Protein AF-A0A2C9JN84-F1 (afdb_monomer)

Radius of gyration: 29.65 Å; Cα contacts (8 Å, |Δi|>4): 283; chains: 1; bounding box: 73×83×88 Å

Organism: Biomphalaria glabrata (NCBI:txid6526)

pLDDT: mean 71.06, std 26.63, range [28.05, 98.62]

Sequence (263 aa):
MKILGFQSPFEEIKFGPVTGNLTLLRWFQELNSHFDVKGKGYFLYKPCGKNRTAGLTEEQALQKLKQGLQDPNRSFVYHCHNHYFCPIGYEDTPMFSVDAYKANVGEKAVDTWILIGDTSRKFPCIQCTRWEDICIDLKCPENSYFNIRQNWRGIISAENSRRPGTNLHCILAFQKEESSSPLNKFPSRLPVLSQHNPSPAAQNSSSSITSINPTIPSEASLDSPPASPLDSNKNASPIQEEEEAFKSIVSIRGSNSSLLHCS

Solvent-accessible surface area (backbone atoms only — not comparable to full-atom values): 17238 Å² total; per-residue (Å²): 111,72,61,97,87,43,56,72,66,71,88,73,62,80,74,69,99,74,81,49,73,70,52,53,39,49,50,52,48,52,50,26,63,72,72,76,48,57,56,52,58,48,74,64,38,20,78,39,55,81,82,42,41,78,95,63,49,72,67,59,39,48,52,54,46,56,58,37,60,72,32,94,55,40,49,42,39,34,36,49,87,98,45,68,30,31,57,69,41,69,47,74,44,50,76,44,79,92,46,68,82,48,94,77,70,57,83,88,49,39,48,50,31,35,33,29,34,36,83,52,92,89,53,65,53,65,43,80,40,49,50,67,58,52,49,52,33,34,58,31,54,66,47,38,38,40,38,78,94,47,55,93,68,39,72,45,74,46,89,79,57,94,53,95,45,70,40,78,28,29,33,35,35,38,32,61,46,81,74,75,70,82,74,82,84,80,86,88,83,84,85,84,87,80,88,85,86,85,87,82,89,82,84,89,80,90,87,87,89,81,90,86,86,87,84,86,87,87,89,84,89,83,86,86,89,87,89,88,83,88,85,83,88,84,92,76,68,80,71,60,63,62,53,52,60,54,53,56,64,60,60,68,75,76,74,83,90,77,88,82,89,81,136

Foldseek 3Di:
DAQPNDDPPPVPDPDPPDQAPVNVQVSLVSVCVVVVFAKGKAFLAFCFFPRHPPPQDLVNSVVVLQVQLPPPQKWKWWDFPVAIKTQNHKDWAFPDPVCRPPPDDDPVRTWMWTWIAGPDPVAPRTDTFTSVQSVCQSPDDFQKGQPRRCNVVGIDGNPPPPDRDTRRTGMMMMGGDPPPDPPDDDDDDDDDDDDDDDDDDDYDDDDDDDDDDDDDDDDDDDDDDDDDDDDDDDDDDPPVVVVVVVVVVVVVPPDDPDDDDDD

Mean predicted aligned error: 17.2 Å

InterPro domains:
  IPR060383 BIVM [PF28452] (1-178)

Structure (mmCIF, N/CA/C/O backbone):
data_AF-A0A2C9JN84-F1
#
_entry.id   AF-A0A2C9JN84-F1
#
loop_
_atom_site.group_PDB
_atom_site.id
_atom_site.type_symbol
_atom_site.label_atom_id
_atom_site.label_alt_id
_atom_site.label_comp_id
_atom_site.label_asym_id
_atom_site.label_entity_id
_atom_site.label_seq_id
_atom_site.pdbx_PDB_ins_code
_atom_site.Cartn_x
_atom_site.Cartn_y
_atom_site.Cartn_z
_atom_site.occupancy
_atom_site.B_iso_or_equiv
_atom_site.auth_seq_id
_atom_site.auth_comp_id
_atom_site.auth_asym_id
_atom_site.auth_atom_id
_atom_site.pdbx_PDB_model_num
ATOM 1 N N . MET A 1 1 ? -31.023 5.621 11.249 1.00 50.34 1 MET A N 1
ATOM 2 C CA . MET A 1 1 ? -29.555 5.735 11.414 1.00 50.34 1 MET A CA 1
ATOM 3 C C . MET A 1 1 ? -29.031 6.695 10.353 1.00 50.34 1 MET A C 1
ATOM 5 O O . MET A 1 1 ? -29.409 6.509 9.201 1.00 50.34 1 MET A O 1
ATOM 9 N N . LYS A 1 2 ? -28.270 7.739 10.723 1.00 52.47 2 LYS A N 1
ATOM 10 C CA . LYS A 1 2 ? -27.718 8.738 9.789 1.00 52.47 2 LYS A CA 1
ATOM 11 C C . LYS A 1 2 ? -26.195 8.805 9.960 1.00 52.47 2 LYS A C 1
ATOM 13 O O . LYS A 1 2 ? -25.747 9.234 11.016 1.00 52.47 2 LYS A O 1
ATOM 18 N N . ILE A 1 3 ? -25.424 8.377 8.961 1.00 57.31 3 ILE A N 1
ATOM 19 C CA . ILE A 1 3 ? -23.951 8.461 8.943 1.00 57.31 3 ILE A CA 1
ATOM 20 C C . ILE A 1 3 ? -23.576 9.494 7.883 1.00 57.31 3 ILE A C 1
ATOM 22 O O . ILE A 1 3 ? -24.021 9.374 6.746 1.00 57.31 3 ILE A O 1
ATOM 26 N N . LEU A 1 4 ? -22.789 10.519 8.233 1.00 59.62 4 LEU A N 1
ATOM 27 C CA . LEU A 1 4 ? -22.285 11.514 7.267 1.00 59.62 4 LEU A CA 1
ATOM 28 C C . LEU A 1 4 ? -23.367 12.217 6.421 1.00 59.62 4 LEU A C 1
ATOM 30 O O . LEU A 1 4 ? -23.126 12.602 5.282 1.00 59.62 4 LEU A O 1
ATOM 34 N N . GLY A 1 5 ? -24.583 12.372 6.949 1.00 63.72 5 GLY A N 1
ATOM 35 C CA . GLY A 1 5 ? -25.699 12.939 6.182 1.00 63.72 5 GLY A CA 1
ATOM 36 C C . GLY A 1 5 ? -26.611 11.908 5.510 1.00 63.72 5 GLY A C 1
ATOM 37 O O . GLY A 1 5 ? -27.745 12.252 5.184 1.00 63.72 5 GLY A O 1
ATOM 38 N N . PHE A 1 6 ? -26.174 10.656 5.382 1.00 61.19 6 PHE A N 1
ATOM 39 C CA . PHE A 1 6 ? -26.886 9.594 4.675 1.00 61.19 6 PHE A CA 1
ATOM 40 C C . PHE A 1 6 ? -27.727 8.739 5.614 1.00 61.19 6 PHE A C 1
ATOM 42 O O . PHE A 1 6 ? -27.253 8.346 6.679 1.00 61.19 6 PHE A O 1
ATOM 49 N N . GLN A 1 7 ? -28.965 8.441 5.220 1.00 66.12 7 GLN A N 1
ATOM 50 C CA . GLN A 1 7 ? -29.831 7.507 5.937 1.00 66.12 7 GLN A CA 1
ATOM 51 C C . GLN A 1 7 ? -29.719 6.100 5.342 1.00 66.12 7 GLN A C 1
ATOM 53 O O . GLN A 1 7 ? -29.427 5.946 4.161 1.00 66.12 7 GLN A O 1
ATOM 58 N N . SER A 1 8 ? -29.941 5.088 6.182 1.00 61.09 8 SER A N 1
ATOM 59 C CA . SER A 1 8 ? -30.120 3.698 5.739 1.00 61.09 8 SER A CA 1
ATOM 60 C C . SER A 1 8 ? -31.247 3.596 4.690 1.00 61.09 8 SER A C 1
ATOM 62 O O . SER A 1 8 ? -32.234 4.322 4.848 1.00 61.09 8 SER A O 1
ATOM 64 N N . PRO A 1 9 ? -31.161 2.689 3.696 1.00 68.31 9 PRO A N 1
ATOM 65 C CA . PRO A 1 9 ? -30.093 1.708 3.460 1.00 68.31 9 PRO A CA 1
ATOM 66 C C . PRO A 1 9 ? -28.839 2.323 2.825 1.00 68.31 9 PRO A C 1
ATOM 68 O O . PRO A 1 9 ? -28.893 3.061 1.847 1.00 68.31 9 PRO A O 1
ATOM 71 N N . PHE A 1 10 ? -27.670 1.992 3.380 1.00 64.75 10 PHE A N 1
ATOM 72 C CA . PHE A 1 10 ? -26.388 2.564 2.945 1.00 64.75 10 PHE A CA 1
ATOM 73 C C . PHE A 1 10 ? -25.945 2.097 1.547 1.00 64.75 10 PHE A C 1
ATOM 75 O O . PHE A 1 10 ? -25.069 2.710 0.941 1.00 64.75 10 PHE A O 1
ATOM 82 N N . GLU A 1 11 ? -26.580 1.047 1.026 1.00 62.44 11 GLU A N 1
ATOM 83 C CA . GLU A 1 11 ? -26.407 0.534 -0.338 1.00 62.44 11 GLU A CA 1
ATOM 84 C C . GLU A 1 11 ? -26.877 1.538 -1.406 1.00 62.44 11 GLU A C 1
ATOM 86 O O . GLU A 1 11 ? -26.405 1.503 -2.540 1.00 62.44 11 GLU A O 1
ATOM 91 N N . GLU A 1 12 ? -27.760 2.475 -1.039 1.00 63.16 12 GLU A N 1
ATOM 92 C CA . GLU A 1 12 ? -28.325 3.491 -1.938 1.00 63.16 12 GLU A CA 1
ATOM 93 C C . GLU A 1 12 ? -27.556 4.823 -1.913 1.00 63.16 12 GLU A C 1
ATOM 95 O O . GLU A 1 12 ? -27.937 5.793 -2.580 1.00 63.16 12 GLU A O 1
ATOM 100 N N . ILE A 1 13 ? -26.454 4.899 -1.158 1.00 64.44 13 ILE A N 1
ATOM 101 C CA . ILE A 1 13 ? -25.632 6.106 -1.104 1.00 64.44 13 ILE A CA 1
ATOM 102 C C . ILE A 1 13 ? -24.985 6.342 -2.469 1.00 64.44 13 ILE A C 1
ATOM 104 O O . ILE A 1 13 ? -24.053 5.655 -2.887 1.00 64.44 13 ILE A O 1
ATOM 108 N N . LYS A 1 14 ? -25.443 7.397 -3.147 1.00 57.75 14 LYS A N 1
ATOM 109 C CA . LYS A 1 14 ? -24.768 7.946 -4.322 1.00 57.75 14 LYS A CA 1
ATOM 110 C C . LYS A 1 14 ? -23.521 8.693 -3.866 1.00 57.75 14 LYS A C 1
ATOM 112 O O . LYS A 1 14 ? -23.577 9.878 -3.536 1.00 57.75 14 LYS A O 1
ATOM 117 N N . PHE A 1 15 ? -22.393 7.993 -3.837 1.00 60.12 15 PHE A N 1
ATOM 118 C CA . PHE A 1 15 ? -21.099 8.637 -3.660 1.00 60.12 15 PHE A CA 1
ATOM 119 C C . PHE A 1 15 ? -20.864 9.619 -4.817 1.00 60.12 15 PHE A C 1
ATOM 121 O O . PHE A 1 15 ? -21.136 9.312 -5.979 1.00 60.12 15 PHE A O 1
ATOM 128 N N . GLY A 1 16 ? -20.423 10.835 -4.481 1.00 56.62 16 GLY A N 1
ATOM 129 C CA . GLY A 1 16 ? -20.099 11.868 -5.462 1.00 56.62 16 GLY A CA 1
ATOM 130 C C . GLY A 1 16 ? -18.988 11.429 -6.431 1.00 56.62 16 GLY A C 1
ATOM 131 O O . GLY A 1 16 ? -18.351 10.398 -6.228 1.00 56.62 16 GLY A O 1
ATOM 132 N N . PRO A 1 17 ? -18.721 12.218 -7.484 1.00 53.72 17 PRO A N 1
ATOM 133 C CA . PRO A 1 17 ? -17.985 11.762 -8.663 1.00 53.72 17 PRO A CA 1
ATOM 134 C C . PRO A 1 17 ? -16.550 11.267 -8.412 1.00 53.72 17 PRO A C 1
ATOM 136 O O . PRO A 1 17 ? -16.062 10.496 -9.229 1.00 53.72 17 PRO A O 1
ATOM 139 N N . VAL A 1 18 ? -15.871 11.667 -7.324 1.00 56.66 18 VAL A N 1
ATOM 140 C CA . VAL A 1 18 ? -14.541 11.145 -6.950 1.00 56.66 18 VAL A CA 1
ATOM 141 C C . VAL A 1 18 ? -14.314 11.272 -5.436 1.00 56.66 18 VAL A C 1
ATOM 143 O O . VAL A 1 18 ? -14.365 12.375 -4.888 1.00 56.66 18 VAL A O 1
ATOM 146 N N . THR A 1 19 ? -13.978 10.169 -4.764 1.00 66.19 19 THR A N 1
ATOM 147 C CA . THR A 1 19 ? -13.478 10.172 -3.377 1.00 66.19 19 THR A CA 1
ATOM 148 C C . THR A 1 19 ? -11.951 10.150 -3.418 1.00 66.19 19 THR A C 1
ATOM 150 O O . THR A 1 19 ? -11.361 9.155 -3.813 1.00 66.19 19 THR A O 1
ATOM 153 N N . GLY A 1 20 ? -11.289 11.252 -3.053 1.00 84.62 20 GLY A N 1
ATOM 154 C CA . GLY A 1 20 ? -9.823 11.303 -2.967 1.00 84.62 20 GLY A CA 1
ATOM 155 C C . GLY A 1 20 ? -9.276 10.674 -1.678 1.00 84.62 20 GLY A C 1
ATOM 156 O O . GLY A 1 20 ? -10.017 10.460 -0.722 1.00 84.62 20 GLY A O 1
ATOM 157 N N . ASN A 1 21 ? -7.955 10.470 -1.596 1.00 92.06 21 ASN A N 1
ATOM 158 C CA . ASN A 1 21 ? -7.295 9.871 -0.418 1.00 92.06 21 ASN A CA 1
ATOM 159 C C . ASN A 1 21 ? -7.634 10.582 0.897 1.00 92.06 21 ASN A C 1
ATOM 161 O O . ASN A 1 21 ? -7.958 9.939 1.888 1.00 92.06 21 ASN A O 1
ATOM 165 N N . LEU A 1 22 ? -7.607 11.920 0.905 1.00 91.06 22 LEU A N 1
ATOM 166 C CA . LEU A 1 22 ? -7.983 12.698 2.090 1.00 91.06 22 LEU A CA 1
ATOM 167 C C . LEU A 1 22 ? -9.461 12.531 2.448 1.00 91.06 22 LEU A C 1
ATOM 169 O O . LEU A 1 22 ? -9.804 12.578 3.624 1.00 91.06 22 LEU A O 1
ATOM 173 N N . THR A 1 23 ? -10.333 12.338 1.459 1.00 89.75 23 THR A N 1
ATOM 174 C CA . THR A 1 23 ? -11.749 12.056 1.707 1.00 89.75 23 THR A CA 1
ATOM 175 C C . THR A 1 23 ? -11.911 10.695 2.372 1.00 89.75 23 THR A C 1
ATOM 177 O O . THR A 1 23 ? -12.687 10.592 3.313 1.00 89.75 23 THR A O 1
ATOM 180 N N . LEU A 1 24 ? -11.137 9.683 1.962 1.00 90.94 24 LEU A N 1
ATOM 181 C CA . LEU A 1 24 ? -11.149 8.369 2.608 1.00 90.94 24 LEU A CA 1
ATOM 182 C C . LEU A 1 24 ? -10.637 8.433 4.058 1.00 90.94 24 LEU A C 1
ATOM 184 O O . LEU A 1 24 ? -11.250 7.859 4.953 1.00 90.94 24 LEU A O 1
ATOM 188 N N . LEU A 1 25 ? -9.566 9.194 4.313 1.00 93.88 25 LEU A N 1
ATOM 189 C CA . LEU A 1 25 ? -9.066 9.420 5.675 1.00 93.88 25 LEU A CA 1
ATOM 190 C C . LEU A 1 25 ? -10.096 10.142 6.560 1.00 93.88 25 LEU A C 1
ATOM 192 O O . LEU A 1 25 ? -10.317 9.734 7.698 1.00 93.88 25 LEU A O 1
ATOM 196 N N . ARG A 1 26 ? -10.762 11.178 6.034 1.00 90.94 26 ARG A N 1
ATOM 197 C CA . ARG A 1 26 ? -11.843 11.887 6.743 1.00 90.94 26 ARG A CA 1
ATOM 198 C C . ARG A 1 26 ? -13.040 10.981 6.999 1.00 90.94 26 ARG A C 1
ATOM 200 O O . ARG A 1 26 ? -13.562 10.974 8.101 1.00 90.94 26 ARG A O 1
ATOM 207 N N . TRP A 1 27 ? -13.445 10.187 6.011 1.00 89.69 27 TRP A N 1
ATOM 208 C CA . TRP A 1 27 ? -14.520 9.209 6.171 1.00 89.69 27 TRP A CA 1
ATOM 209 C C . TRP A 1 27 ? -14.227 8.237 7.317 1.00 89.69 27 TRP A C 1
ATOM 211 O O . TRP A 1 27 ? -15.098 8.003 8.148 1.00 89.69 27 TRP A O 1
ATOM 221 N N . PHE A 1 28 ? -12.992 7.740 7.424 1.00 93.25 28 PHE A N 1
ATOM 222 C CA . PHE A 1 28 ? -12.602 6.875 8.536 1.00 93.25 28 PHE A CA 1
ATOM 223 C C . PHE A 1 28 ? -12.669 7.590 9.895 1.00 93.25 28 PHE A C 1
ATOM 225 O O . PHE A 1 28 ? -13.170 7.021 10.861 1.00 93.25 28 PHE A O 1
ATOM 232 N N . GLN A 1 29 ? -12.224 8.850 9.977 1.00 91.00 29 GLN A N 1
ATOM 233 C CA . GLN A 1 29 ? -12.351 9.658 11.200 1.00 91.00 29 GLN A CA 1
ATOM 234 C C . GLN A 1 29 ? -13.814 9.844 11.618 1.00 91.00 29 GLN A C 1
ATOM 236 O O . GLN A 1 29 ? -14.143 9.739 12.797 1.00 91.00 29 GLN A O 1
ATOM 241 N N . GLU A 1 30 ? -14.694 10.074 10.651 1.00 89.19 30 GLU A N 1
ATOM 242 C CA . GLU A 1 30 ? -16.126 10.259 10.880 1.00 89.19 30 GLU A CA 1
ATOM 243 C C . GLU A 1 30 ? -16.805 8.956 11.315 1.00 89.19 30 GLU A C 1
ATOM 245 O O . GLU A 1 30 ? -17.639 8.972 12.218 1.00 89.19 30 GLU A O 1
ATOM 250 N N . LEU A 1 31 ? -16.403 7.809 10.755 1.00 90.25 31 LEU A N 1
ATOM 251 C CA . LEU A 1 31 ? -16.831 6.500 11.252 1.00 90.25 31 LEU A CA 1
ATOM 252 C C . LEU A 1 31 ? -16.381 6.268 12.695 1.00 90.25 31 LEU A C 1
ATOM 254 O O . LEU A 1 31 ? -17.194 5.869 13.528 1.00 90.25 31 LEU A O 1
ATOM 258 N N . ASN A 1 32 ? -15.116 6.557 13.004 1.00 92.81 32 ASN A N 1
ATOM 259 C CA . ASN A 1 32 ? -14.587 6.416 14.357 1.00 92.81 32 ASN A CA 1
ATOM 260 C C . ASN A 1 32 ? -15.359 7.291 15.351 1.00 92.81 32 ASN A C 1
ATOM 262 O O . ASN A 1 32 ? -15.767 6.809 16.405 1.00 92.81 32 ASN A O 1
ATOM 266 N N . SER A 1 33 ? -15.632 8.550 14.988 1.00 90.12 33 SER A N 1
ATOM 267 C CA . SER A 1 33 ? -16.442 9.458 15.806 1.00 90.12 33 SER A CA 1
ATOM 268 C C . SER A 1 33 ? -17.889 8.988 15.953 1.00 90.12 33 SER A C 1
ATOM 270 O O . SER A 1 33 ? -18.483 9.198 17.006 1.00 90.12 33 SER A O 1
ATOM 272 N N . HIS A 1 34 ? -18.474 8.386 14.916 1.00 87.00 34 HIS A N 1
ATOM 273 C CA . HIS A 1 34 ? -19.855 7.906 14.951 1.00 87.00 34 HIS A CA 1
ATOM 274 C C . HIS A 1 34 ? -20.034 6.709 15.889 1.00 87.00 34 HIS A C 1
ATOM 276 O O . HIS A 1 34 ? -21.018 6.650 16.622 1.00 87.00 34 HIS A O 1
ATOM 282 N N . PHE A 1 35 ? -19.092 5.766 15.858 1.00 89.69 35 PHE A N 1
ATOM 283 C CA . PHE A 1 35 ? -19.123 4.557 16.685 1.00 89.69 35 PHE A CA 1
ATOM 284 C C . PHE A 1 35 ? -18.410 4.715 18.038 1.00 89.69 35 PHE A C 1
ATOM 286 O O . PHE A 1 35 ? -18.302 3.738 18.771 1.00 89.69 35 PHE A O 1
ATOM 293 N N . ASP A 1 36 ? -17.930 5.921 18.363 1.00 91.00 36 ASP A N 1
ATOM 294 C CA . ASP A 1 36 ? -17.155 6.239 19.572 1.00 91.00 36 ASP A CA 1
ATOM 295 C C . ASP A 1 36 ? -15.942 5.312 19.791 1.00 91.00 36 ASP A C 1
ATOM 297 O O . ASP A 1 36 ? -15.637 4.860 20.895 1.00 91.00 36 ASP A O 1
ATOM 301 N N . VAL A 1 37 ? -15.221 5.013 18.706 1.00 93.19 37 VAL A N 1
ATOM 302 C CA . VAL A 1 37 ? -13.984 4.220 18.736 1.00 93.19 37 VAL A CA 1
ATOM 303 C C . VAL A 1 37 ? -12.771 5.094 18.434 1.00 93.19 37 VAL A C 1
ATOM 305 O O . VAL A 1 37 ? -12.852 6.090 17.714 1.00 93.19 37 VAL A O 1
ATOM 308 N N . LYS A 1 38 ? -11.610 4.730 18.987 1.00 94.88 38 LYS A N 1
ATOM 309 C CA . LYS A 1 38 ? -10.342 5.412 18.702 1.00 94.88 38 LYS A CA 1
ATOM 310 C C . LYS A 1 38 ? -9.605 4.704 17.573 1.00 94.88 38 LYS A C 1
ATOM 312 O O . LYS A 1 38 ? -9.334 3.507 17.631 1.00 94.88 38 LYS A O 1
ATOM 317 N N . GLY A 1 39 ? -9.268 5.463 16.542 1.00 96.00 39 GLY A N 1
ATOM 318 C CA . GLY A 1 39 ? -8.502 4.981 15.408 1.00 96.00 39 GLY A CA 1
ATOM 319 C C . GLY A 1 39 ? -7.974 6.133 14.568 1.00 96.00 39 GLY A C 1
ATOM 320 O O . GLY A 1 39 ? -8.554 7.222 14.544 1.00 96.00 39 GLY A O 1
ATOM 321 N N . LYS A 1 40 ? -6.884 5.877 13.848 1.00 96.06 40 LYS A N 1
ATOM 322 C CA . LYS A 1 40 ? -6.231 6.841 12.961 1.00 96.06 40 LYS A CA 1
ATOM 323 C C . LYS A 1 40 ? -6.061 6.286 11.556 1.00 96.06 40 LYS A C 1
ATOM 325 O O . LYS A 1 40 ? -5.789 5.104 11.373 1.00 96.06 40 LYS A O 1
ATOM 330 N N . GLY A 1 41 ? -6.199 7.162 10.570 1.00 97.31 41 GLY A N 1
ATOM 331 C CA . GLY A 1 41 ? -5.842 6.886 9.184 1.00 97.31 41 GLY A CA 1
ATOM 332 C C . GLY A 1 41 ? -4.711 7.813 8.745 1.00 97.31 41 GLY A C 1
ATOM 333 O O . GLY A 1 41 ? -4.740 9.000 9.069 1.00 97.31 41 GLY A O 1
ATOM 334 N N . TYR A 1 42 ? -3.726 7.298 8.013 1.00 97.38 42 TYR A N 1
ATOM 335 C CA . TYR A 1 42 ? -2.571 8.075 7.552 1.00 97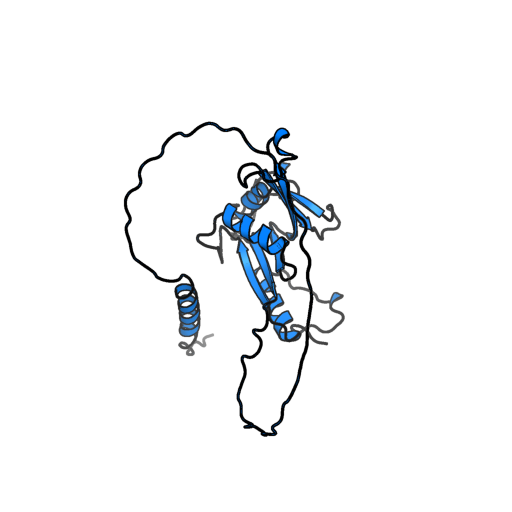.38 42 TYR A CA 1
ATOM 336 C C . TYR A 1 42 ? -1.976 7.520 6.250 1.00 97.38 42 TYR A C 1
ATOM 338 O O . TYR A 1 42 ? -2.270 6.400 5.834 1.00 97.38 42 TYR A O 1
ATOM 346 N N . PHE A 1 43 ? -1.130 8.313 5.585 1.00 97.94 43 PHE A N 1
ATOM 347 C CA . PHE A 1 43 ? -0.332 7.845 4.449 1.00 97.94 43 PHE A CA 1
ATOM 348 C C . PHE A 1 43 ? 0.828 6.997 4.977 1.00 97.94 43 PHE A C 1
ATOM 350 O O . PHE A 1 43 ? 1.757 7.539 5.570 1.00 97.94 43 PHE A O 1
ATOM 357 N N . LEU A 1 44 ? 0.775 5.678 4.774 1.00 98.19 44 LEU A N 1
ATOM 358 C CA . LEU A 1 44 ? 1.891 4.786 5.091 1.00 98.19 44 LEU A CA 1
ATOM 359 C C . LEU A 1 44 ? 3.057 5.059 4.145 1.00 98.19 44 LEU A C 1
ATOM 361 O O . LEU A 1 44 ? 4.188 5.223 4.591 1.00 98.19 44 LEU A O 1
ATOM 365 N N . TYR A 1 45 ? 2.763 5.105 2.843 1.00 98.31 45 TYR A N 1
ATOM 366 C CA . TYR A 1 45 ? 3.765 5.332 1.817 1.00 98.31 45 TYR A CA 1
ATOM 367 C C . TYR A 1 45 ? 3.191 6.106 0.634 1.00 98.31 45 TYR A C 1
ATOM 369 O O . TYR A 1 45 ? 2.216 5.696 0.001 1.00 98.31 45 TYR A O 1
ATOM 377 N N . LYS A 1 46 ? 3.802 7.253 0.347 1.00 96.25 46 LYS A N 1
ATOM 378 C CA . LYS A 1 46 ? 3.512 8.082 -0.821 1.00 96.25 46 LYS A CA 1
ATOM 379 C C . LYS A 1 46 ? 4.800 8.801 -1.231 1.00 96.25 46 LYS A C 1
ATOM 381 O O . LYS A 1 46 ? 5.116 9.816 -0.614 1.00 96.25 46 LYS A O 1
ATOM 386 N N . PRO A 1 47 ? 5.553 8.314 -2.230 1.00 94.56 47 PRO A N 1
ATOM 387 C CA . PRO A 1 47 ? 6.887 8.839 -2.535 1.00 94.56 47 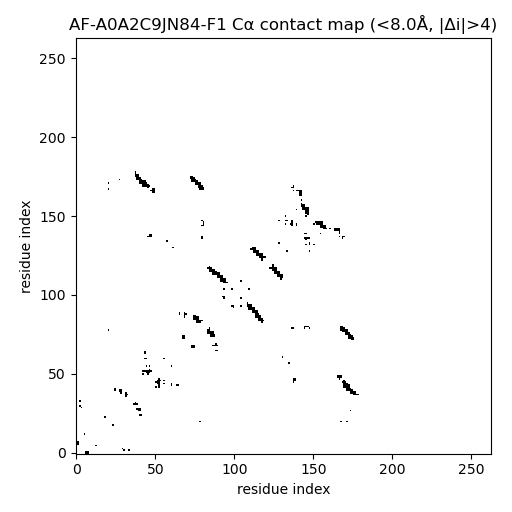PRO A CA 1
ATOM 388 C C . PRO A 1 47 ? 6.872 10.152 -3.326 1.00 94.56 47 PRO A C 1
ATOM 390 O O . PRO A 1 47 ? 7.860 10.884 -3.316 1.00 94.56 47 PRO A O 1
ATOM 393 N N . CYS A 1 48 ? 5.765 10.501 -3.986 1.00 90.81 48 CYS A N 1
ATOM 394 C CA . CYS A 1 48 ? 5.658 11.727 -4.773 1.00 90.81 48 CYS A CA 1
ATOM 395 C C . CYS A 1 48 ? 4.270 12.388 -4.670 1.00 90.81 48 CYS A C 1
ATOM 397 O O . CYS A 1 48 ? 3.303 11.803 -4.177 1.00 90.81 48 CYS A O 1
ATOM 399 N N . GLY A 1 49 ? 4.182 13.646 -5.112 1.00 88.19 49 GLY A N 1
ATOM 400 C CA . GLY A 1 49 ? 2.944 14.426 -5.115 1.00 88.19 49 GLY A CA 1
ATOM 401 C C . GLY A 1 49 ? 2.546 15.006 -3.751 1.00 88.19 49 GLY A C 1
ATOM 402 O O . GLY A 1 49 ? 3.340 15.111 -2.815 1.00 88.19 49 GLY A O 1
ATOM 403 N N . LYS A 1 50 ? 1.284 15.431 -3.647 1.00 88.00 50 LYS A N 1
ATOM 404 C CA . LYS A 1 50 ? 0.732 16.059 -2.437 1.00 88.00 50 LYS A CA 1
ATOM 405 C C . LYS A 1 50 ? 0.619 15.048 -1.290 1.00 88.00 50 LYS A C 1
ATOM 407 O O . LYS A 1 50 ? 0.159 13.935 -1.511 1.00 88.00 50 LYS A O 1
ATOM 412 N N . ASN A 1 51 ? 0.946 15.464 -0.063 1.00 90.25 51 ASN A N 1
ATOM 413 C CA . ASN A 1 51 ? 1.009 14.600 1.132 1.00 90.25 51 ASN A CA 1
ATOM 414 C C . ASN A 1 51 ? 2.069 13.486 1.026 1.00 90.25 51 ASN A C 1
ATOM 416 O O . ASN A 1 51 ? 1.861 12.378 1.517 1.00 90.25 51 ASN A O 1
ATOM 420 N N . ARG A 1 52 ? 3.190 13.768 0.347 1.00 93.31 52 ARG A N 1
ATOM 421 C CA . ARG A 1 52 ? 4.340 12.861 0.276 1.00 93.31 52 ARG A CA 1
ATOM 422 C C . ARG A 1 52 ? 4.845 12.507 1.678 1.00 93.31 52 ARG A C 1
ATOM 424 O O . ARG A 1 52 ? 5.031 13.393 2.509 1.00 93.31 52 ARG A O 1
ATOM 431 N N . THR A 1 53 ? 5.162 11.236 1.890 1.00 95.12 53 THR A N 1
ATOM 432 C CA . THR A 1 53 ? 5.872 10.742 3.075 1.00 95.12 53 THR A CA 1
ATOM 433 C C . THR A 1 53 ? 7.372 11.001 2.905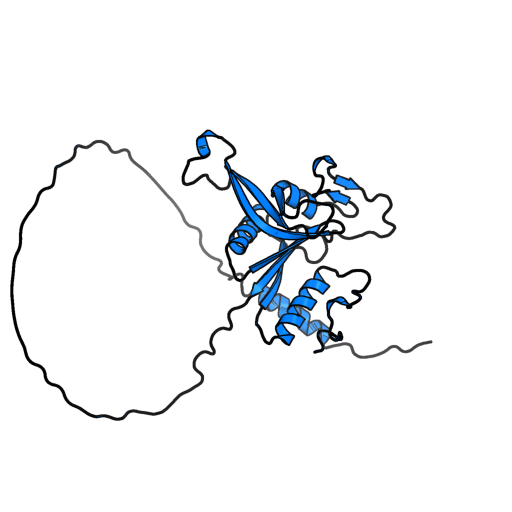 1.00 95.12 53 THR A C 1
ATOM 435 O O . THR A 1 53 ? 8.093 10.171 2.353 1.00 95.12 53 THR A O 1
ATOM 438 N N . ALA A 1 54 ? 7.834 12.198 3.283 1.00 92.19 54 ALA A N 1
ATOM 439 C CA . ALA A 1 54 ? 9.231 12.604 3.117 1.00 92.19 54 ALA A CA 1
ATOM 440 C C . ALA A 1 54 ? 10.182 11.752 3.979 1.00 92.19 54 ALA A C 1
ATOM 442 O O . ALA A 1 54 ? 9.853 11.404 5.107 1.00 92.19 54 ALA A O 1
ATOM 443 N N . GLY A 1 55 ? 11.359 11.422 3.437 1.00 93.12 55 GLY A N 1
ATOM 444 C CA . GLY A 1 55 ? 12.402 10.679 4.155 1.00 93.12 55 GLY A CA 1
ATOM 445 C C . GLY A 1 55 ? 12.159 9.173 4.317 1.00 93.12 55 GLY A C 1
ATOM 446 O O . GLY A 1 55 ? 13.039 8.491 4.827 1.00 93.12 55 GLY A O 1
ATOM 447 N N . LEU A 1 56 ? 11.013 8.644 3.873 1.00 96.50 56 LEU A N 1
ATOM 448 C CA . LEU A 1 56 ? 10.702 7.215 3.955 1.00 96.50 56 LEU A CA 1
ATOM 449 C C . LEU A 1 56 ? 11.158 6.478 2.686 1.00 96.50 56 LEU A C 1
ATOM 451 O O . LEU A 1 56 ? 10.671 6.785 1.592 1.00 96.50 56 LEU A O 1
ATOM 455 N N . THR A 1 57 ? 12.066 5.509 2.828 1.00 97.00 57 THR A N 1
ATOM 456 C CA . THR A 1 57 ? 12.526 4.670 1.704 1.00 97.00 57 THR A CA 1
ATOM 457 C C . THR A 1 57 ? 11.530 3.554 1.375 1.00 97.00 57 THR A C 1
ATOM 459 O O . THR A 1 57 ? 10.596 3.289 2.136 1.00 97.00 57 THR A O 1
ATOM 462 N N . GLU A 1 58 ? 11.717 2.890 0.233 1.00 97.25 58 GLU A N 1
ATOM 463 C CA . GLU A 1 58 ? 10.888 1.748 -0.181 1.00 97.25 58 GLU A CA 1
ATOM 464 C C . GLU A 1 58 ? 11.026 0.567 0.774 1.00 97.25 58 GLU A C 1
ATOM 466 O O . GLU A 1 58 ? 10.038 -0.067 1.122 1.00 97.25 58 GLU A O 1
ATOM 471 N N . GLU A 1 59 ? 12.237 0.303 1.249 1.00 96.75 59 GLU A N 1
ATOM 472 C CA . GLU A 1 59 ? 12.541 -0.785 2.176 1.00 96.75 59 GLU A CA 1
ATOM 473 C C . GLU A 1 59 ? 11.894 -0.520 3.538 1.00 96.75 59 GLU A C 1
ATOM 475 O O . GLU A 1 59 ? 11.256 -1.398 4.115 1.00 96.75 59 GLU A O 1
ATOM 480 N N . GLN A 1 60 ? 11.978 0.720 4.029 1.00 97.75 60 GLN A N 1
ATOM 481 C CA . GLN A 1 60 ? 11.321 1.119 5.274 1.00 97.75 60 GLN A CA 1
ATOM 482 C C . GLN A 1 60 ? 9.794 1.060 5.151 1.00 97.75 60 GLN A C 1
ATOM 484 O O . GLN A 1 60 ? 9.106 0.657 6.091 1.00 97.75 60 GLN A O 1
ATOM 489 N N . ALA A 1 61 ? 9.245 1.464 4.003 1.00 98.31 61 ALA A N 1
ATOM 490 C CA . ALA A 1 61 ? 7.820 1.345 3.723 1.00 98.31 61 ALA A CA 1
ATOM 491 C C . ALA A 1 61 ? 7.376 -0.125 3.678 1.00 98.31 61 ALA A C 1
ATOM 493 O O . ALA A 1 61 ? 6.353 -0.458 4.279 1.00 98.31 61 ALA A O 1
ATOM 494 N N . LEU A 1 62 ? 8.167 -1.001 3.051 1.00 98.38 62 LEU A N 1
ATOM 495 C CA . LEU A 1 62 ? 7.923 -2.440 3.012 1.00 98.38 62 LEU A CA 1
ATOM 496 C C . LEU A 1 62 ? 7.939 -3.051 4.413 1.00 98.38 62 LEU A C 1
ATOM 498 O O . LEU A 1 62 ? 7.009 -3.763 4.777 1.00 98.38 62 LEU A O 1
ATOM 502 N N . GLN A 1 63 ? 8.948 -2.736 5.228 1.00 97.69 63 GLN A N 1
ATOM 503 C CA . GLN A 1 63 ? 9.030 -3.214 6.610 1.00 97.69 63 GLN A CA 1
ATOM 504 C C . GLN A 1 63 ? 7.801 -2.787 7.423 1.00 97.69 63 GLN A C 1
ATOM 506 O O . GLN A 1 63 ? 7.186 -3.616 8.095 1.00 97.69 63 GLN A O 1
ATOM 511 N N . LYS A 1 64 ? 7.378 -1.519 7.314 1.00 98.31 64 LYS A N 1
ATOM 512 C CA . LYS A 1 64 ? 6.163 -1.024 7.983 1.00 98.31 64 LYS A CA 1
ATOM 513 C C . LYS A 1 64 ? 4.891 -1.710 7.476 1.00 98.31 64 LYS A C 1
ATOM 515 O O . LYS A 1 64 ? 3.991 -1.970 8.276 1.00 98.31 64 LYS A O 1
ATOM 520 N N . LEU A 1 65 ? 4.807 -1.994 6.174 1.00 98.62 65 LEU A N 1
ATOM 521 C CA . LEU A 1 65 ? 3.688 -2.724 5.581 1.00 98.62 65 LEU A CA 1
ATOM 522 C C . LEU A 1 65 ? 3.638 -4.162 6.109 1.00 98.62 65 LEU A C 1
ATOM 524 O O . LEU A 1 65 ? 2.605 -4.563 6.630 1.00 98.62 65 LEU A O 1
ATOM 528 N N . LYS A 1 66 ? 4.751 -4.904 6.062 1.00 98.19 66 LYS A N 1
ATOM 529 C CA . LYS A 1 66 ? 4.851 -6.286 6.565 1.00 98.19 66 LYS A CA 1
ATOM 530 C C . LYS A 1 66 ? 4.483 -6.377 8.043 1.00 98.19 66 LYS A C 1
ATOM 532 O O . LYS A 1 66 ? 3.639 -7.188 8.407 1.00 98.19 66 LYS A O 1
ATOM 537 N N . GLN A 1 67 ? 5.043 -5.493 8.872 1.00 98.00 67 GLN A N 1
ATOM 538 C CA . GLN A 1 67 ? 4.711 -5.418 10.298 1.00 98.00 67 GLN A CA 1
ATOM 539 C C . GLN A 1 67 ? 3.219 -5.180 10.521 1.00 98.00 67 GLN A C 1
ATOM 541 O O . GLN A 1 67 ? 2.610 -5.823 11.367 1.00 98.00 67 GLN A O 1
ATOM 546 N N . GLY A 1 68 ? 2.611 -4.260 9.771 1.00 97.94 68 GLY A N 1
ATOM 547 C CA . GLY A 1 68 ? 1.195 -3.991 9.961 1.00 97.94 68 GLY A CA 1
ATOM 548 C C . GLY A 1 68 ? 0.266 -5.022 9.323 1.00 97.94 68 GLY A C 1
ATOM 549 O O . GLY A 1 68 ? -0.850 -5.159 9.796 1.00 97.94 68 GLY A O 1
ATOM 550 N N . LEU A 1 69 ? 0.702 -5.783 8.315 1.00 98.06 69 LEU A N 1
ATOM 551 C CA . LEU A 1 69 ? -0.057 -6.924 7.783 1.00 98.06 69 LEU A CA 1
ATOM 552 C C . LEU A 1 69 ? -0.124 -8.092 8.779 1.00 98.06 69 LEU A C 1
ATOM 554 O O . LEU A 1 69 ? -1.016 -8.927 8.679 1.00 98.06 69 LEU A O 1
ATOM 558 N N . GLN A 1 70 ? 0.791 -8.135 9.749 1.00 97.44 70 GLN A N 1
ATOM 559 C CA . GLN A 1 70 ? 0.753 -9.065 10.880 1.00 97.44 70 GLN A CA 1
ATOM 560 C C . GLN A 1 70 ? -0.039 -8.519 12.084 1.00 97.44 70 GLN A C 1
ATOM 562 O O . GLN A 1 70 ? -0.300 -9.262 13.029 1.00 97.44 70 GLN A O 1
ATOM 567 N N . ASP A 1 71 ? -0.404 -7.232 12.083 1.00 96.75 71 ASP A N 1
ATOM 568 C CA . ASP A 1 71 ? -1.105 -6.577 13.190 1.00 96.75 71 ASP A CA 1
ATOM 569 C C . ASP A 1 71 ? -2.627 -6.634 12.957 1.00 96.75 71 ASP A C 1
ATOM 571 O O . ASP A 1 71 ? -3.129 -5.972 12.045 1.00 96.75 71 ASP A O 1
ATOM 575 N N . PRO A 1 72 ? -3.401 -7.352 13.795 1.00 95.88 72 PRO A N 1
ATOM 576 C CA . PRO A 1 72 ? -4.853 -7.459 13.630 1.00 95.88 72 PRO A CA 1
ATOM 577 C C . PRO A 1 72 ? -5.590 -6.124 13.823 1.00 95.88 72 PRO A C 1
ATOM 579 O O . PRO A 1 72 ? -6.779 -6.024 13.524 1.00 95.88 72 PRO A O 1
ATOM 582 N N . ASN A 1 73 ? -4.912 -5.092 14.333 1.00 96.50 73 ASN A N 1
ATOM 583 C CA . ASN A 1 73 ? -5.463 -3.755 14.533 1.00 96.50 73 ASN A CA 1
ATOM 584 C C . ASN A 1 73 ? -5.154 -2.798 13.376 1.00 96.50 73 ASN A C 1
ATOM 586 O O . ASN A 1 73 ? -5.451 -1.603 13.492 1.00 96.50 73 ASN A O 1
ATOM 590 N N . ARG A 1 74 ? -4.548 -3.281 12.284 1.00 97.19 74 ARG A N 1
ATOM 591 C CA . ARG A 1 74 ? -4.207 -2.474 11.111 1.00 97.19 74 ARG A CA 1
ATOM 592 C C . ARG A 1 74 ? -4.836 -3.028 9.843 1.00 97.19 74 ARG A C 1
ATOM 594 O O . ARG A 1 74 ? -5.010 -4.224 9.664 1.00 97.19 74 ARG A O 1
ATOM 601 N N . SER A 1 75 ? -5.166 -2.117 8.939 1.00 97.50 75 SER A N 1
ATOM 602 C CA . SER A 1 75 ? -5.588 -2.432 7.578 1.00 97.50 75 SER A CA 1
ATOM 603 C C . SER A 1 75 ? -5.027 -1.404 6.606 1.00 97.50 75 SER A C 1
ATOM 605 O O . SER A 1 75 ? -4.617 -0.308 7.007 1.00 97.50 75 SER A O 1
ATOM 607 N N . PHE A 1 76 ? -5.008 -1.756 5.324 1.00 98.44 76 PHE A N 1
ATOM 608 C CA . PHE A 1 76 ? -4.380 -0.942 4.295 1.00 98.44 76 PHE A CA 1
ATOM 609 C C . PHE A 1 76 ? -5.282 -0.750 3.091 1.00 98.44 76 PHE A C 1
ATOM 611 O O . PHE A 1 76 ? -6.090 -1.605 2.741 1.00 98.44 76 PHE A O 1
ATOM 618 N N . VAL A 1 77 ? -5.076 0.373 2.412 1.00 97.94 77 VAL A N 1
ATOM 619 C CA . VAL A 1 77 ? -5.642 0.628 1.091 1.00 97.94 77 VAL A CA 1
ATOM 620 C C . VAL A 1 77 ? -4.519 1.085 0.177 1.00 97.94 77 VAL A C 1
ATOM 622 O O . VAL A 1 77 ? -3.872 2.097 0.436 1.00 97.94 77 VAL A O 1
ATOM 625 N N . TYR A 1 78 ? -4.305 0.352 -0.907 1.00 97.62 78 TYR A N 1
ATOM 626 C CA . TYR A 1 78 ? -3.394 0.728 -1.976 1.00 97.62 78 TYR A CA 1
ATOM 627 C C . TYR A 1 78 ? -4.190 1.405 -3.094 1.00 97.62 78 TYR A C 1
ATOM 629 O O . TYR A 1 78 ? -5.002 0.782 -3.772 1.00 97.62 78 TYR A O 1
ATOM 637 N N . HIS A 1 79 ? -3.978 2.706 -3.264 1.00 94.94 79 HIS A N 1
ATOM 638 C CA . HIS A 1 79 ? -4.549 3.487 -4.353 1.00 94.94 79 HIS A CA 1
ATOM 639 C C . HIS A 1 79 ? -3.570 3.526 -5.524 1.00 94.94 79 HIS A C 1
ATOM 641 O O . HIS A 1 79 ? -2.442 3.990 -5.361 1.00 94.94 79 HIS A O 1
ATOM 647 N N . CYS A 1 80 ? -4.036 3.100 -6.691 1.00 92.12 80 CYS A N 1
ATOM 648 C CA . CYS A 1 80 ? -3.341 3.181 -7.973 1.00 92.12 80 CYS A CA 1
ATOM 649 C C . CYS A 1 80 ? -4.266 3.837 -9.013 1.00 92.12 80 CYS A C 1
ATOM 651 O O . CYS A 1 80 ? -5.350 4.328 -8.684 1.00 92.12 80 CYS A O 1
ATOM 653 N N . HIS A 1 81 ? -3.873 3.838 -10.283 1.00 88.31 81 HIS A N 1
ATOM 654 C CA . HIS A 1 81 ? -4.661 4.468 -11.335 1.00 88.31 81 HIS A CA 1
ATOM 655 C C . HIS A 1 81 ? -6.103 3.934 -11.418 1.00 88.31 81 HIS A C 1
ATOM 657 O O . HIS A 1 81 ? -6.340 2.783 -11.786 1.00 88.31 81 HIS A O 1
ATOM 663 N N . ASN A 1 82 ? -7.073 4.813 -11.132 1.00 85.94 82 ASN A N 1
ATOM 664 C CA . ASN A 1 82 ? -8.514 4.543 -11.195 1.00 85.94 82 ASN A CA 1
ATOM 665 C C . ASN A 1 82 ? -8.968 3.306 -10.399 1.00 85.94 82 ASN A C 1
ATOM 667 O O . ASN A 1 82 ? -10.015 2.730 -10.708 1.00 85.94 82 ASN A O 1
ATOM 671 N N . HIS A 1 83 ? -8.202 2.879 -9.389 1.00 90.62 83 HIS A N 1
ATOM 672 C CA . HIS A 1 83 ? -8.553 1.692 -8.619 1.00 90.62 83 HIS A CA 1
ATOM 673 C C . HIS A 1 83 ? -7.940 1.666 -7.216 1.00 90.62 83 HIS A C 1
ATOM 675 O O . HIS A 1 83 ? -6.837 2.160 -6.982 1.00 90.62 83 HIS A O 1
ATOM 681 N N . TYR A 1 84 ? -8.662 1.036 -6.290 1.00 93.25 84 TYR A N 1
ATOM 682 C CA . TYR A 1 84 ? -8.233 0.803 -4.915 1.00 93.25 84 TYR A CA 1
ATOM 683 C C . TYR A 1 84 ? -8.151 -0.698 -4.640 1.00 93.25 84 TYR A C 1
ATOM 685 O O . TYR A 1 84 ? -9.124 -1.426 -4.837 1.00 93.25 84 TYR A O 1
ATOM 693 N N . PHE A 1 85 ? -7.006 -1.138 -4.138 1.00 96.12 85 PHE A N 1
ATOM 694 C CA . PHE A 1 85 ? -6.764 -2.493 -3.663 1.00 96.12 85 PHE A CA 1
ATOM 695 C C . PHE A 1 85 ? -6.658 -2.533 -2.142 1.00 96.12 85 PHE A C 1
ATOM 697 O O . PHE A 1 85 ? -6.334 -1.532 -1.499 1.00 96.12 85 PHE A O 1
ATOM 704 N N . CYS A 1 86 ? -6.862 -3.716 -1.574 1.00 97.31 86 CYS A N 1
ATOM 705 C CA . CYS A 1 86 ? -6.617 -3.990 -0.163 1.00 97.31 86 CYS A CA 1
ATOM 706 C C . CYS A 1 86 ? -5.391 -4.904 -0.026 1.00 97.31 86 CYS A C 1
ATOM 708 O O . CYS A 1 86 ? -5.507 -6.089 -0.327 1.00 97.31 86 CYS A O 1
ATOM 710 N N . PRO A 1 87 ? -4.207 -4.415 0.376 1.00 98.31 87 PRO A N 1
ATOM 711 C CA . PRO A 1 87 ? -3.131 -5.300 0.811 1.00 98.31 87 PRO A CA 1
ATOM 712 C C . PRO A 1 87 ? -3.600 -6.148 2.002 1.00 98.31 87 PRO A C 1
ATOM 714 O O . PRO A 1 87 ? -4.022 -5.594 3.017 1.00 98.31 87 PRO A O 1
ATOM 717 N N . ILE A 1 88 ? -3.542 -7.474 1.866 1.00 97.75 88 ILE A N 1
ATOM 718 C CA . ILE A 1 88 ? -4.075 -8.438 2.850 1.00 97.75 88 ILE A CA 1
ATOM 719 C C . ILE A 1 88 ? -3.037 -9.442 3.359 1.00 97.75 88 ILE A C 1
ATOM 721 O O . ILE A 1 88 ? -3.303 -10.167 4.310 1.00 97.75 88 ILE A O 1
ATOM 725 N N . GLY A 1 89 ? -1.858 -9.495 2.743 1.00 98.12 89 GLY A N 1
ATOM 726 C CA . GLY A 1 89 ? -0.772 -10.375 3.158 1.00 98.12 89 GLY A CA 1
ATOM 727 C C . GLY A 1 89 ? 0.466 -10.173 2.296 1.00 98.12 89 GLY A C 1
ATOM 728 O O . GLY A 1 89 ? 0.477 -9.327 1.398 1.00 98.12 89 GLY A O 1
ATOM 729 N N . TYR A 1 90 ? 1.510 -10.943 2.573 1.00 98.12 90 TYR A N 1
ATOM 730 C CA . TYR A 1 90 ? 2.740 -10.930 1.794 1.00 98.12 90 TYR A CA 1
ATOM 731 C C . TYR A 1 90 ? 3.413 -12.306 1.827 1.00 98.12 90 TYR A C 1
ATOM 733 O O . TYR A 1 90 ? 3.139 -13.101 2.722 1.00 98.12 90 TYR A O 1
ATOM 741 N N . GLU A 1 91 ? 4.296 -12.548 0.865 1.00 96.12 91 GLU A N 1
ATOM 742 C CA . GLU A 1 91 ? 5.139 -13.740 0.765 1.00 96.12 91 GLU A CA 1
ATOM 743 C C . GLU A 1 91 ? 6.571 -13.305 0.436 1.00 96.12 91 GLU A C 1
ATOM 745 O O . GLU A 1 91 ? 6.778 -12.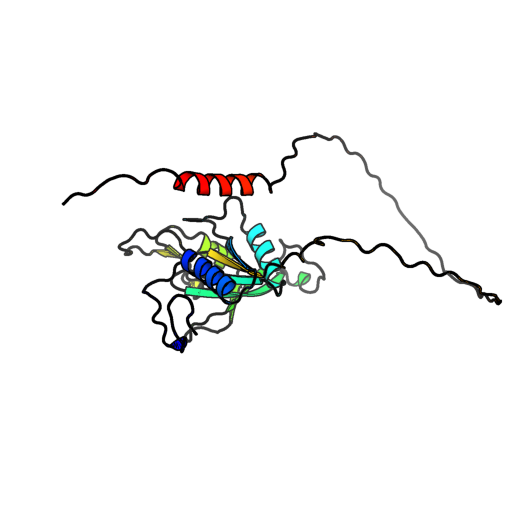524 -0.493 1.00 96.12 91 GLU A O 1
ATOM 750 N N . ASP A 1 92 ? 7.556 -13.806 1.181 1.00 95.69 92 ASP A N 1
ATOM 751 C CA . ASP A 1 92 ? 8.975 -13.609 0.873 1.00 95.69 92 ASP A CA 1
ATOM 752 C C . ASP A 1 92 ? 9.517 -14.870 0.198 1.00 95.69 92 ASP A C 1
ATOM 754 O O . ASP A 1 92 ? 9.721 -15.897 0.840 1.00 95.69 92 ASP A O 1
ATOM 758 N N . THR A 1 93 ? 9.770 -14.800 -1.105 1.00 94.94 93 THR A N 1
ATOM 759 C CA . THR A 1 93 ? 10.315 -15.925 -1.870 1.00 94.94 93 THR A CA 1
ATOM 760 C C . THR A 1 93 ? 11.836 -15.808 -1.954 1.00 94.94 93 THR A C 1
ATOM 762 O O . THR A 1 93 ? 12.326 -14.800 -2.460 1.00 94.94 93 THR A O 1
ATOM 765 N N . PRO A 1 94 ? 12.619 -16.805 -1.507 1.00 95.69 94 PRO A N 1
ATOM 766 C CA . PRO A 1 94 ? 14.071 -16.768 -1.656 1.00 95.69 94 PRO A CA 1
ATOM 767 C C . PRO A 1 94 ? 14.490 -16.672 -3.123 1.00 95.69 94 PRO A C 1
ATOM 769 O O . PRO A 1 94 ? 13.971 -17.399 -3.969 1.00 95.69 94 PRO A O 1
ATOM 772 N N . MET A 1 95 ? 15.463 -15.807 -3.421 1.00 93.62 95 MET A N 1
ATOM 773 C CA . MET A 1 95 ? 15.957 -15.629 -4.795 1.00 93.62 95 MET A CA 1
ATOM 774 C C . MET A 1 95 ? 16.640 -16.887 -5.346 1.00 93.62 95 MET A C 1
ATOM 776 O O . MET A 1 95 ? 16.659 -17.115 -6.556 1.00 93.62 95 MET A O 1
ATOM 780 N N . PHE A 1 96 ? 17.202 -17.717 -4.463 1.00 93.62 96 PHE A N 1
ATOM 781 C CA . PHE A 1 96 ? 17.865 -18.961 -4.830 1.00 93.62 96 PHE A CA 1
ATOM 782 C C . PHE A 1 96 ? 17.151 -20.160 -4.213 1.00 93.62 96 PHE A C 1
ATOM 784 O O . PHE A 1 96 ? 16.836 -20.186 -3.025 1.00 93.62 96 PHE A O 1
ATOM 791 N N . SER A 1 97 ? 16.957 -21.212 -5.009 1.00 93.44 97 SER A N 1
ATOM 792 C CA . SER A 1 97 ? 16.253 -22.427 -4.580 1.00 93.44 97 SER A CA 1
ATOM 793 C C . SER A 1 97 ? 16.939 -23.158 -3.421 1.00 93.44 97 SER A C 1
ATOM 795 O O . SER A 1 97 ? 16.263 -23.774 -2.601 1.00 93.44 97 SER A O 1
ATOM 797 N N . VAL A 1 98 ? 18.268 -23.054 -3.308 1.00 94.06 98 VAL A N 1
ATOM 798 C CA . VAL A 1 98 ? 19.046 -23.613 -2.185 1.00 94.06 98 VAL A CA 1
ATOM 799 C C . VAL A 1 98 ? 18.694 -22.978 -0.837 1.00 94.06 98 VAL A C 1
ATOM 801 O O . VAL A 1 98 ? 18.981 -23.556 0.211 1.00 94.06 98 VAL A O 1
ATOM 804 N N . ASP A 1 99 ? 18.055 -21.808 -0.859 1.00 93.94 99 ASP A N 1
ATOM 805 C CA . ASP A 1 99 ? 17.647 -21.068 0.329 1.00 93.94 99 ASP A CA 1
ATOM 806 C C . ASP A 1 99 ? 16.189 -21.347 0.732 1.00 93.94 99 ASP A C 1
ATOM 808 O O . ASP A 1 99 ? 15.786 -20.955 1.822 1.00 93.94 99 ASP A O 1
ATOM 812 N N . ALA A 1 100 ? 15.417 -22.083 -0.083 1.00 91.25 100 ALA A N 1
ATOM 813 C CA . ALA A 1 100 ? 13.980 -22.326 0.115 1.00 91.25 100 ALA A CA 1
ATOM 814 C C . ALA A 1 100 ? 13.614 -22.954 1.472 1.00 91.25 100 ALA A C 1
ATOM 816 O O . ALA A 1 100 ? 12.524 -22.726 1.986 1.00 91.25 100 ALA A O 1
ATOM 817 N N . TYR A 1 101 ? 14.524 -23.742 2.050 1.00 90.12 101 TYR A N 1
ATOM 818 C CA . TYR A 1 101 ? 14.312 -24.446 3.320 1.00 90.12 101 TYR A CA 1
ATOM 819 C C . TYR A 1 101 ? 15.133 -23.866 4.475 1.00 90.12 101 TYR A C 1
ATOM 821 O O . TYR A 1 101 ? 15.176 -24.448 5.561 1.00 90.12 101 TYR A O 1
ATOM 829 N N . LYS A 1 102 ? 15.828 -22.744 4.261 1.00 91.50 102 LYS A N 1
ATOM 830 C CA . LYS A 1 102 ? 16.572 -22.086 5.335 1.00 91.50 102 LYS A CA 1
ATOM 831 C C . LYS A 1 102 ? 15.588 -21.393 6.268 1.00 91.50 102 LYS A C 1
ATOM 833 O O . LYS A 1 102 ? 14.723 -20.650 5.825 1.00 91.50 102 LYS A O 1
ATOM 838 N N . ALA A 1 103 ? 15.773 -21.594 7.572 1.00 83.62 103 ALA A N 1
ATOM 839 C CA . ALA A 1 103 ? 14.917 -20.983 8.589 1.00 83.62 103 ALA A CA 1
ATOM 840 C C . ALA A 1 103 ? 14.947 -19.445 8.549 1.00 83.62 103 ALA A C 1
ATOM 842 O O . ALA A 1 103 ? 13.948 -18.810 8.853 1.00 83.62 103 ALA A O 1
ATOM 843 N N . ASN A 1 104 ? 16.088 -18.861 8.167 1.00 85.38 104 ASN A N 1
ATOM 844 C CA . ASN A 1 104 ? 16.258 -17.422 8.013 1.00 85.38 104 ASN A CA 1
ATOM 845 C C . ASN A 1 104 ? 17.005 -17.134 6.711 1.00 85.38 104 ASN A C 1
ATOM 847 O O . ASN A 1 104 ? 18.191 -17.450 6.579 1.00 85.38 104 ASN A O 1
ATOM 851 N N . VAL A 1 105 ? 16.312 -16.506 5.769 1.00 88.19 105 VAL A N 1
ATOM 852 C CA . VAL A 1 105 ? 16.901 -15.893 4.578 1.00 88.19 105 VAL A CA 1
ATOM 853 C C . VAL A 1 105 ? 16.921 -14.389 4.838 1.00 88.19 105 VAL A C 1
ATOM 855 O O . VAL A 1 105 ? 15.931 -13.828 5.300 1.00 88.19 105 VAL A O 1
ATOM 858 N N . GLY A 1 106 ? 18.068 -13.735 4.646 1.00 87.50 106 GLY A N 1
ATOM 859 C CA . GLY A 1 106 ? 18.180 -12.298 4.916 1.00 87.50 106 GLY A CA 1
ATOM 860 C C . GLY A 1 106 ? 17.202 -11.483 4.060 1.00 87.50 106 GLY A C 1
ATOM 861 O O . GLY A 1 106 ? 16.907 -11.872 2.937 1.00 87.50 106 GLY A O 1
ATOM 862 N N . GLU A 1 107 ? 16.749 -10.322 4.545 1.00 85.56 107 GLU A N 1
ATOM 863 C CA . GLU A 1 107 ? 15.746 -9.488 3.847 1.00 85.56 107 GLU A CA 1
ATOM 864 C C . GLU A 1 107 ? 16.156 -9.082 2.421 1.00 85.56 107 GLU A C 1
ATOM 866 O O . GLU A 1 107 ? 15.307 -8.855 1.571 1.00 85.56 107 GLU A O 1
ATOM 871 N N . LYS A 1 108 ? 17.463 -9.005 2.144 1.00 87.50 108 LYS A N 1
ATOM 872 C CA . LYS A 1 108 ? 18.005 -8.696 0.810 1.00 87.50 108 LYS A CA 1
ATOM 873 C C . LYS A 1 108 ? 18.153 -9.918 -0.099 1.00 87.50 108 LYS A C 1
ATOM 875 O O . LYS A 1 108 ? 18.598 -9.766 -1.227 1.00 87.50 108 LYS A O 1
ATOM 880 N N . ALA A 1 109 ? 17.877 -11.115 0.412 1.00 91.94 109 ALA A N 1
ATOM 881 C CA . ALA A 1 109 ? 18.015 -12.392 -0.284 1.00 91.94 109 ALA A CA 1
ATOM 882 C C . ALA A 1 109 ? 16.651 -12.974 -0.722 1.00 91.94 109 ALA A C 1
ATOM 884 O O . ALA A 1 109 ? 16.575 -14.127 -1.153 1.00 91.94 109 ALA A O 1
ATOM 885 N N . VAL A 1 110 ? 15.583 -12.175 -0.626 1.00 95.31 110 VAL A N 1
ATOM 886 C CA . VAL A 1 110 ? 14.211 -12.558 -0.970 1.00 95.31 110 VAL A CA 1
ATOM 887 C C . VAL A 1 110 ? 13.570 -11.547 -1.918 1.00 95.31 110 VAL A C 1
ATOM 889 O O . VAL A 1 110 ? 13.842 -10.351 -1.844 1.00 95.31 110 VAL A O 1
ATOM 892 N N . ASP A 1 111 ? 12.674 -12.043 -2.761 1.00 95.75 111 ASP A N 1
ATOM 893 C CA . ASP A 1 111 ? 11.673 -11.260 -3.473 1.00 95.75 111 ASP A CA 1
ATOM 894 C C . ASP A 1 111 ? 10.393 -11.198 -2.635 1.00 95.75 111 ASP A C 1
ATOM 896 O O . ASP A 1 111 ? 9.790 -12.234 -2.343 1.00 95.75 111 ASP A O 1
ATOM 900 N N . THR A 1 112 ? 9.939 -9.995 -2.280 1.00 97.62 112 THR A N 1
ATOM 901 C CA . THR A 1 112 ? 8.668 -9.838 -1.562 1.00 97.62 112 THR A CA 1
ATOM 902 C C . THR A 1 112 ? 7.501 -9.618 -2.521 1.00 97.62 112 THR A C 1
ATOM 904 O O . THR A 1 112 ? 7.473 -8.674 -3.319 1.00 97.62 112 THR A O 1
ATOM 907 N N . TRP A 1 113 ? 6.484 -10.458 -2.373 1.00 98.00 113 TRP A N 1
ATOM 908 C CA . TRP A 1 113 ? 5.198 -10.380 -3.049 1.00 98.00 113 TRP A CA 1
ATOM 909 C C . TRP A 1 113 ? 4.137 -9.892 -2.071 1.00 98.00 113 TRP A C 1
ATOM 911 O O . TRP A 1 113 ? 4.063 -10.366 -0.944 1.00 98.00 113 TRP A O 1
ATOM 921 N N . ILE A 1 114 ? 3.284 -8.969 -2.500 1.00 98.38 114 ILE A N 1
ATOM 922 C CA . ILE A 1 114 ? 2.132 -8.494 -1.738 1.00 98.38 114 ILE A CA 1
ATOM 923 C C . ILE A 1 114 ? 0.875 -9.155 -2.294 1.00 98.38 114 ILE A C 1
ATOM 925 O O . ILE A 1 114 ? 0.599 -9.092 -3.495 1.00 98.38 114 ILE A O 1
ATOM 929 N N . LEU A 1 115 ? 0.098 -9.767 -1.404 1.00 97.88 115 LEU A N 1
ATOM 930 C CA . LEU A 1 115 ? -1.235 -10.269 -1.703 1.00 97.88 115 LEU A CA 1
ATOM 931 C C . LEU A 1 115 ? -2.199 -9.083 -1.656 1.00 97.88 115 LEU A C 1
ATOM 933 O O . LEU A 1 115 ? -2.432 -8.505 -0.591 1.00 97.88 115 LEU A O 1
ATOM 937 N N . ILE A 1 116 ? -2.743 -8.702 -2.810 1.00 96.44 116 ILE A N 1
ATOM 938 C CA . ILE A 1 116 ? -3.689 -7.595 -2.942 1.00 96.44 116 ILE A CA 1
ATOM 939 C C . ILE A 1 116 ? -5.087 -8.119 -3.270 1.00 96.44 116 ILE A C 1
ATOM 941 O O . ILE A 1 116 ? -5.288 -8.867 -4.223 1.00 96.44 116 ILE A O 1
ATOM 945 N N . GLY A 1 117 ? -6.062 -7.715 -2.463 1.00 96.25 117 GLY A N 1
ATOM 946 C CA . GLY A 1 117 ? -7.479 -7.931 -2.698 1.00 96.25 117 GLY A CA 1
ATOM 947 C C . GLY A 1 117 ? -8.023 -6.935 -3.722 1.00 96.25 117 GLY A C 1
ATOM 948 O O . GLY A 1 117 ? -7.926 -5.721 -3.513 1.00 96.25 117 GLY A O 1
ATOM 949 N N . ASP A 1 118 ? -8.615 -7.440 -4.803 1.00 93.31 118 ASP A N 1
ATOM 950 C CA . ASP A 1 118 ? -9.297 -6.659 -5.835 1.00 93.31 118 ASP A CA 1
ATOM 951 C C . ASP A 1 118 ? -10.819 -6.852 -5.735 1.00 93.31 118 ASP A C 1
ATOM 953 O O . ASP A 1 118 ? -11.340 -7.963 -5.825 1.00 93.31 118 ASP A O 1
ATOM 957 N N . THR A 1 119 ? -11.552 -5.752 -5.565 1.00 88.62 119 THR A N 1
ATOM 958 C CA . THR A 1 119 ? -13.024 -5.746 -5.515 1.00 88.62 119 THR A CA 1
ATOM 959 C C . THR A 1 119 ? -13.676 -5.729 -6.902 1.00 88.62 119 THR A C 1
ATOM 961 O O . THR A 1 119 ? -14.899 -5.827 -7.025 1.00 88.62 119 THR A O 1
ATOM 964 N N . SER A 1 120 ? -12.890 -5.599 -7.973 1.00 88.12 120 SER A N 1
ATOM 965 C CA . SER A 1 120 ? -13.393 -5.630 -9.342 1.00 88.12 120 SER A CA 1
ATOM 966 C C . SER A 1 120 ? -13.805 -7.033 -9.763 1.00 88.12 120 SER A C 1
ATOM 968 O O . SER A 1 120 ? -13.013 -7.967 -9.755 1.00 88.12 120 SER A O 1
ATOM 970 N N . ARG A 1 121 ? -15.026 -7.158 -10.291 1.00 86.75 121 ARG A N 1
ATOM 971 C CA . ARG A 1 121 ? -15.557 -8.427 -10.823 1.00 86.75 121 ARG A CA 1
ATOM 972 C C . ARG A 1 121 ? -14.837 -8.933 -12.080 1.00 86.75 121 ARG A C 1
ATOM 974 O O . ARG A 1 121 ? -15.141 -10.022 -12.550 1.00 86.75 121 ARG A O 1
ATOM 981 N N . LYS A 1 122 ? -13.964 -8.118 -12.683 1.00 88.12 122 LYS A N 1
ATOM 982 C CA . LYS A 1 122 ? -13.260 -8.443 -13.937 1.00 88.12 122 LYS A CA 1
ATOM 983 C C . LYS A 1 122 ? -11.892 -9.091 -13.717 1.00 88.12 122 LYS A C 1
ATOM 985 O O . LYS A 1 122 ? -11.300 -9.553 -14.686 1.00 88.12 122 LYS A O 1
ATOM 990 N N . PHE A 1 123 ? -11.384 -9.083 -12.487 1.00 87.56 123 PHE A N 1
ATOM 991 C CA . PHE A 1 123 ? -10.053 -9.576 -12.142 1.00 87.56 123 PHE A CA 1
ATOM 992 C C . PHE A 1 123 ? -10.150 -10.595 -10.998 1.00 87.56 123 PHE A C 1
ATOM 994 O O . PHE A 1 123 ? -11.163 -10.618 -10.296 1.00 87.56 123 PHE A O 1
ATOM 1001 N N . PRO A 1 124 ? -9.136 -11.460 -10.813 1.00 90.31 124 PRO A N 1
ATOM 1002 C CA . PRO A 1 124 ? -9.077 -12.349 -9.659 1.00 90.31 124 PRO A CA 1
ATOM 1003 C C . PRO A 1 124 ? -9.191 -11.567 -8.349 1.00 90.31 124 PRO A C 1
ATOM 1005 O O . PRO A 1 124 ? -8.570 -10.516 -8.204 1.00 90.31 124 PRO A O 1
ATOM 1008 N N . CYS A 1 125 ? -9.949 -12.099 -7.388 1.00 92.19 125 CYS A N 1
ATOM 1009 C CA . CYS A 1 125 ? -10.188 -11.422 -6.112 1.00 92.19 125 CYS A CA 1
ATOM 1010 C C . CYS A 1 125 ? -8.911 -11.208 -5.295 1.00 92.19 125 CYS A C 1
ATOM 101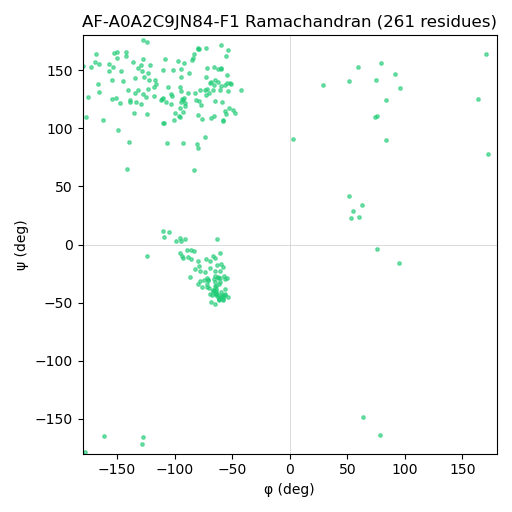2 O O . CYS A 1 125 ? -8.857 -10.268 -4.512 1.00 92.19 125 CYS A O 1
ATOM 1014 N N . ILE A 1 126 ? -7.904 -12.070 -5.457 1.00 94.88 126 ILE A N 1
ATOM 1015 C CA . ILE A 1 126 ? -6.587 -11.934 -4.833 1.00 94.88 126 ILE A CA 1
ATOM 1016 C C . ILE A 1 126 ? -5.539 -12.041 -5.936 1.00 94.88 126 ILE A C 1
ATOM 1018 O O . ILE A 1 126 ? -5.568 -12.980 -6.734 1.00 94.88 126 ILE A O 1
ATOM 1022 N N . GLN A 1 127 ? -4.623 -11.080 -5.978 1.00 93.38 127 GLN A N 1
ATOM 1023 C CA . GLN A 1 127 ? -3.488 -11.062 -6.896 1.00 93.38 127 GLN A CA 1
ATOM 1024 C C . GLN A 1 127 ? -2.185 -11.002 -6.094 1.00 93.38 127 GLN A C 1
ATOM 1026 O O . GLN A 1 127 ? -2.110 -10.301 -5.087 1.00 93.38 127 GLN A O 1
ATOM 1031 N N . CYS A 1 128 ? -1.153 -11.707 -6.552 1.00 94.94 128 CYS A N 1
ATOM 1032 C CA . CYS A 1 128 ? 0.198 -11.601 -6.002 1.00 94.94 128 CYS A CA 1
ATOM 1033 C C . CYS A 1 128 ? 0.991 -10.612 -6.854 1.00 94.94 128 CYS A C 1
ATOM 1035 O O . CYS A 1 128 ? 1.191 -10.850 -8.043 1.00 94.94 128 CYS A O 1
ATOM 1037 N N . THR A 1 129 ? 1.432 -9.507 -6.260 1.00 96.00 129 THR A N 1
ATOM 1038 C CA . THR A 1 129 ? 2.143 -8.436 -6.973 1.00 96.00 129 THR A CA 1
ATOM 1039 C C . THR A 1 129 ? 3.498 -8.201 -6.326 1.00 96.00 129 THR A C 1
ATOM 1041 O O . THR A 1 129 ? 3.571 -8.099 -5.104 1.00 96.00 129 THR A O 1
ATOM 1044 N N . ARG A 1 130 ? 4.574 -8.101 -7.113 1.00 97.00 130 ARG A N 1
ATOM 1045 C CA . ARG A 1 130 ? 5.908 -7.808 -6.564 1.00 97.00 130 ARG A CA 1
ATOM 1046 C C . ARG A 1 130 ? 5.899 -6.431 -5.901 1.00 97.00 130 ARG A C 1
ATOM 1048 O O . ARG A 1 130 ? 5.315 -5.487 -6.435 1.00 97.00 130 ARG A O 1
ATOM 1055 N N . TRP A 1 131 ? 6.563 -6.300 -4.755 1.00 97.81 131 TRP A N 1
ATOM 1056 C CA . TRP A 1 131 ? 6.723 -5.002 -4.093 1.00 97.81 131 TRP A CA 1
ATOM 1057 C C . TRP A 1 131 ? 7.369 -3.966 -5.024 1.00 97.81 131 TRP A C 1
ATOM 1059 O O . TRP A 1 131 ? 6.934 -2.818 -5.069 1.00 97.81 131 TRP A O 1
ATOM 1069 N N . GLU A 1 132 ? 8.342 -4.394 -5.829 1.00 96.50 132 GLU A N 1
ATOM 1070 C CA . GLU A 1 132 ? 9.002 -3.562 -6.842 1.00 96.50 132 GLU A CA 1
ATOM 1071 C C . GLU A 1 132 ? 8.007 -2.956 -7.846 1.00 96.50 132 GLU A C 1
ATOM 1073 O O . GLU A 1 132 ? 8.074 -1.764 -8.139 1.00 96.50 132 GLU A O 1
ATOM 1078 N N . ASP A 1 133 ? 7.032 -3.738 -8.316 1.00 96.94 133 ASP A N 1
ATOM 1079 C CA . ASP A 1 133 ? 6.011 -3.277 -9.264 1.00 96.94 133 ASP A CA 1
ATOM 1080 C C . ASP A 1 133 ? 5.082 -2.227 -8.622 1.00 96.94 133 ASP A C 1
ATOM 1082 O O . ASP A 1 133 ? 4.736 -1.220 -9.246 1.00 96.94 133 ASP A O 1
ATOM 1086 N N . ILE A 1 134 ? 4.717 -2.421 -7.347 1.00 97.38 134 ILE A N 1
ATOM 1087 C CA . ILE A 1 134 ? 3.948 -1.434 -6.568 1.00 97.38 134 ILE A CA 1
ATOM 1088 C C . ILE A 1 134 ? 4.759 -0.144 -6.425 1.00 97.38 134 ILE A C 1
ATOM 1090 O O . ILE A 1 134 ? 4.243 0.951 -6.632 1.00 97.38 134 ILE A O 1
ATOM 1094 N N . CYS A 1 135 ? 6.043 -0.254 -6.107 1.00 97.00 135 CYS A N 1
ATOM 1095 C CA . CYS A 1 135 ? 6.954 0.877 -5.991 1.00 97.00 135 CYS A CA 1
ATOM 1096 C C . CYS A 1 135 ? 7.070 1.691 -7.287 1.00 97.00 135 CYS A C 1
ATOM 1098 O O . CYS A 1 135 ? 6.992 2.924 -7.244 1.00 97.00 135 CYS A O 1
ATOM 1100 N N . ILE A 1 136 ? 7.173 1.020 -8.439 1.00 95.50 136 ILE A N 1
ATOM 1101 C CA . ILE A 1 136 ? 7.158 1.665 -9.760 1.00 95.50 136 ILE A CA 1
ATOM 1102 C C . ILE A 1 136 ? 5.859 2.459 -9.951 1.00 95.50 136 ILE A C 1
ATOM 1104 O O . ILE A 1 136 ? 5.907 3.628 -10.342 1.00 95.50 136 ILE A O 1
ATOM 1108 N N . ASP A 1 137 ? 4.703 1.875 -9.625 1.00 95.12 137 ASP A N 1
ATOM 1109 C CA . ASP A 1 137 ? 3.414 2.574 -9.700 1.00 95.12 137 ASP A CA 1
ATOM 1110 C C . ASP A 1 137 ? 3.347 3.802 -8.779 1.00 95.12 137 ASP A C 1
ATOM 1112 O O . ASP A 1 137 ? 2.943 4.892 -9.196 1.00 95.12 137 ASP A O 1
ATOM 1116 N N . LEU A 1 138 ? 3.774 3.655 -7.526 1.00 95.19 138 LEU A N 1
ATOM 1117 C CA . LEU A 1 138 ? 3.729 4.728 -6.533 1.00 95.19 138 LEU A CA 1
ATOM 1118 C C . LEU A 1 138 ? 4.657 5.898 -6.886 1.00 95.19 138 LEU A C 1
ATOM 1120 O O . LEU A 1 138 ? 4.369 7.045 -6.531 1.00 95.19 138 LEU A O 1
ATOM 1124 N N . LYS A 1 139 ? 5.761 5.621 -7.587 1.00 93.69 139 LYS A N 1
ATOM 1125 C CA . LYS A 1 139 ? 6.737 6.611 -8.063 1.00 93.69 139 LYS A CA 1
ATOM 1126 C C . LYS A 1 139 ? 6.424 7.177 -9.450 1.00 93.69 139 LYS A C 1
ATOM 1128 O O . LYS A 1 139 ? 7.149 8.073 -9.883 1.00 93.69 139 LYS A O 1
ATOM 1133 N N . CYS A 1 140 ? 5.387 6.690 -10.139 1.00 88.38 140 CYS A N 1
ATOM 1134 C CA . CYS A 1 140 ? 5.093 7.124 -11.505 1.00 88.38 140 CYS A CA 1
ATOM 1135 C C . CYS A 1 140 ? 4.984 8.659 -11.609 1.00 88.38 140 CYS A C 1
ATOM 1137 O O . CYS A 1 140 ? 4.294 9.284 -10.793 1.00 88.38 140 CYS A O 1
ATOM 1139 N N . PRO A 1 141 ? 5.644 9.281 -12.602 1.00 78.69 141 PRO A N 1
ATOM 1140 C CA . PRO A 1 141 ? 5.536 10.710 -12.858 1.00 78.69 141 PRO A CA 1
ATOM 1141 C C . PRO A 1 141 ? 4.095 11.181 -13.070 1.00 78.69 141 PRO A C 1
ATOM 1143 O O . PRO A 1 141 ? 3.197 10.405 -13.404 1.00 78.69 141 PRO A O 1
ATOM 1146 N N . GLU A 1 142 ? 3.892 12.491 -12.936 1.00 74.31 142 GLU A N 1
ATOM 1147 C CA . GLU A 1 142 ? 2.624 13.135 -13.274 1.00 74.31 142 GLU A CA 1
ATOM 1148 C C . GLU A 1 142 ? 2.175 12.764 -14.699 1.00 74.31 142 GLU A C 1
ATOM 1150 O O . GLU A 1 142 ? 2.994 12.698 -15.613 1.00 74.31 142 GLU A O 1
ATOM 1155 N N . ASN A 1 143 ? 0.877 12.512 -14.890 1.00 78.75 143 ASN A N 1
ATOM 1156 C CA . ASN A 1 143 ? 0.295 12.055 -16.162 1.00 78.75 143 ASN A CA 1
ATOM 1157 C C . ASN A 1 143 ? 0.834 10.712 -16.685 1.00 78.75 143 ASN A C 1
ATOM 1159 O O . ASN A 1 143 ? 0.727 10.431 -17.875 1.00 78.75 143 ASN A O 1
ATOM 1163 N N . SER A 1 144 ? 1.365 9.851 -15.821 1.00 87.12 144 SER A N 1
ATOM 1164 C CA . SER A 1 144 ? 1.669 8.462 -16.166 1.00 87.12 144 SER A CA 1
ATOM 1165 C C . SER A 1 144 ? 1.218 7.523 -15.057 1.00 87.12 144 SER A C 1
ATOM 1167 O O . SER A 1 144 ? 1.035 7.937 -13.911 1.00 87.12 144 SER A O 1
ATOM 1169 N N . TYR A 1 145 ? 1.001 6.261 -15.401 1.00 87.62 145 TYR A N 1
ATOM 1170 C CA . TYR A 1 145 ? 0.718 5.227 -14.416 1.00 87.62 145 TYR A CA 1
ATOM 1171 C C . TYR A 1 145 ? 1.296 3.890 -14.847 1.00 87.62 145 TYR A C 1
ATOM 1173 O O . TYR A 1 145 ? 1.360 3.585 -16.038 1.00 87.62 145 TYR A O 1
ATOM 1181 N N . PHE A 1 146 ? 1.676 3.072 -13.874 1.00 91.81 146 PHE A N 1
ATOM 1182 C CA . PHE A 1 146 ? 2.058 1.694 -14.124 1.00 91.81 146 PHE A CA 1
ATOM 1183 C C . PHE A 1 146 ? 0.808 0.822 -14.052 1.00 91.81 146 PHE A C 1
ATOM 1185 O O . PHE A 1 146 ? 0.005 0.923 -13.122 1.00 91.81 146 PHE A O 1
ATOM 1192 N N . ASN A 1 147 ? 0.591 -0.024 -15.057 1.00 90.56 147 ASN A N 1
ATOM 1193 C CA . ASN A 1 147 ? -0.591 -0.875 -15.068 1.00 90.56 147 ASN A CA 1
ATOM 1194 C C . ASN A 1 147 ? -0.395 -2.088 -14.153 1.00 90.56 147 ASN A C 1
ATOM 1196 O O . ASN A 1 147 ? -0.073 -3.176 -14.617 1.00 90.56 147 ASN A O 1
ATOM 1200 N N . ILE A 1 148 ? -0.636 -1.912 -12.854 1.00 92.19 148 ILE A N 1
ATOM 1201 C CA . ILE A 1 148 ? -0.390 -2.956 -11.850 1.00 92.19 148 ILE A CA 1
ATOM 1202 C C . ILE A 1 148 ? -1.212 -4.237 -12.081 1.00 92.19 148 ILE A C 1
ATOM 1204 O O . ILE A 1 148 ? -0.754 -5.336 -11.792 1.00 92.19 148 ILE A O 1
ATOM 1208 N N . ARG A 1 149 ? -2.402 -4.128 -12.691 1.00 89.50 149 ARG A N 1
ATOM 1209 C CA . ARG A 1 149 ? -3.244 -5.287 -13.048 1.00 89.50 149 ARG A CA 1
ATOM 1210 C C . ARG A 1 149 ? -2.724 -6.078 -14.245 1.00 89.50 149 ARG A C 1
ATOM 1212 O O . ARG A 1 149 ? -3.124 -7.222 -14.446 1.00 89.50 149 ARG A O 1
ATOM 1219 N N . GLN A 1 150 ? -1.929 -5.437 -15.094 1.00 89.00 150 GLN A N 1
ATOM 1220 C CA . GLN A 1 150 ? -1.384 -5.985 -16.331 1.00 89.00 150 GLN A CA 1
ATOM 1221 C C . GLN A 1 150 ? 0.049 -5.476 -16.478 1.00 89.00 150 GLN A C 1
ATOM 1223 O O . GLN A 1 150 ? 0.338 -4.697 -17.386 1.00 89.00 150 GLN A O 1
ATOM 1228 N N . ASN A 1 151 ? 0.922 -5.889 -15.555 1.00 87.62 151 ASN A N 1
ATOM 1229 C CA . ASN A 1 151 ? 2.288 -5.368 -15.427 1.00 87.62 151 ASN A CA 1
ATOM 1230 C C . ASN A 1 151 ? 3.102 -5.452 -16.734 1.00 87.62 151 ASN A C 1
ATOM 1232 O O . ASN A 1 151 ? 3.903 -4.568 -17.017 1.00 87.62 151 ASN A O 1
ATOM 1236 N N . TRP A 1 152 ? 2.810 -6.428 -17.600 1.00 87.88 152 TRP A N 1
ATOM 1237 C CA . TRP A 1 152 ? 3.379 -6.556 -18.947 1.00 87.88 152 TRP A CA 1
ATOM 1238 C C . TRP A 1 152 ? 3.133 -5.350 -19.871 1.00 87.88 152 TRP A C 1
ATOM 1240 O O . TRP A 1 152 ? 3.838 -5.194 -20.865 1.00 87.88 152 TRP A O 1
ATOM 1250 N N . ARG A 1 153 ? 2.147 -4.491 -19.579 1.00 89.25 153 ARG A N 1
ATOM 1251 C CA . ARG A 1 153 ? 1.911 -3.236 -20.316 1.00 89.25 153 ARG A CA 1
ATOM 1252 C C . ARG A 1 153 ? 2.842 -2.104 -19.891 1.00 89.25 153 ARG A C 1
ATOM 1254 O O . ARG A 1 153 ? 2.911 -1.104 -20.598 1.00 89.25 153 ARG A O 1
ATOM 1261 N N . GLY A 1 154 ? 3.528 -2.248 -18.760 1.00 90.31 154 GLY A N 1
ATOM 1262 C CA . GLY A 1 154 ? 4.452 -1.250 -18.242 1.00 90.31 154 GLY A CA 1
ATOM 1263 C C . GLY A 1 154 ? 3.785 0.078 -17.873 1.00 90.31 154 GLY A C 1
ATOM 1264 O O . GLY A 1 154 ? 2.633 0.129 -17.426 1.00 90.31 154 GLY A O 1
ATOM 1265 N N . ILE A 1 155 ? 4.554 1.156 -18.038 1.00 89.62 155 ILE A N 1
ATOM 1266 C CA . ILE A 1 155 ? 4.130 2.535 -17.779 1.00 89.62 155 ILE A CA 1
ATOM 1267 C C . ILE A 1 155 ? 3.357 3.063 -18.990 1.00 89.62 155 ILE A C 1
ATOM 1269 O O . ILE A 1 155 ? 3.829 2.991 -20.122 1.00 89.62 155 ILE A O 1
ATOM 1273 N N . ILE A 1 156 ? 2.180 3.630 -18.738 1.00 87.50 156 ILE A N 1
ATOM 1274 C CA . ILE A 1 156 ? 1.307 4.230 -19.744 1.00 87.50 156 ILE A CA 1
ATOM 1275 C C . ILE A 1 156 ? 1.260 5.741 -19.512 1.00 87.50 156 ILE A C 1
ATOM 1277 O O . ILE A 1 156 ? 0.887 6.201 -18.430 1.00 87.50 156 ILE A O 1
ATOM 1281 N N . SER A 1 157 ? 1.604 6.514 -20.543 1.00 83.31 157 SER A N 1
ATOM 1282 C CA . SER A 1 157 ? 1.490 7.974 -20.542 1.00 83.31 157 SER A CA 1
ATOM 1283 C C . SER A 1 157 ? 0.057 8.402 -20.858 1.00 83.31 157 SER A C 1
ATOM 1285 O O . SER A 1 157 ? -0.506 8.063 -21.898 1.00 83.31 157 SER A O 1
ATOM 1287 N N . ALA A 1 158 ? -0.538 9.195 -19.976 1.00 69.50 158 ALA A N 1
ATOM 1288 C CA . ALA A 1 158 ? -1.805 9.873 -20.203 1.00 69.50 158 ALA A CA 1
ATOM 1289 C C . ALA A 1 158 ? -1.562 11.181 -20.978 1.00 69.50 158 ALA A C 1
ATOM 1291 O O . ALA A 1 158 ? -1.835 12.267 -20.481 1.00 69.50 158 ALA A O 1
ATOM 1292 N N . GLU A 1 159 ? -1.064 11.082 -22.216 1.00 62.44 159 GLU A N 1
ATOM 1293 C CA . GLU A 1 159 ? -0.750 12.240 -23.082 1.00 62.44 159 GLU A CA 1
ATOM 1294 C C . GLU A 1 159 ? -1.976 13.128 -23.384 1.00 62.44 159 GLU A C 1
ATOM 1296 O O . GLU A 1 159 ? -1.837 14.282 -23.775 1.00 62.44 159 GLU A O 1
ATOM 1301 N N . ASN A 1 160 ? -3.188 12.613 -23.146 1.00 51.97 160 ASN A N 1
ATOM 1302 C CA . ASN A 1 160 ? -4.458 13.291 -23.409 1.00 51.97 160 ASN A CA 1
ATOM 1303 C C . ASN A 1 160 ? -5.230 13.706 -22.140 1.00 51.97 160 ASN A C 1
ATOM 1305 O O . ASN A 1 160 ? -6.413 14.062 -22.233 1.00 51.97 160 ASN A O 1
ATOM 1309 N N . SER A 1 161 ? -4.627 13.661 -20.942 1.00 52.62 161 SER A N 1
ATOM 1310 C CA . SER A 1 161 ? -5.302 14.188 -19.751 1.00 52.62 161 SER A CA 1
ATOM 1311 C C . SER A 1 161 ? -5.405 15.715 -19.860 1.00 52.62 161 SER A C 1
ATOM 1313 O O . SER A 1 161 ? -4.445 16.462 -19.715 1.00 52.62 161 SER A O 1
ATOM 1315 N N . ARG A 1 162 ? -6.623 16.226 -20.083 1.00 47.78 162 ARG A N 1
ATOM 1316 C CA . ARG A 1 162 ? -6.922 17.676 -20.137 1.00 47.78 162 ARG A CA 1
ATOM 1317 C C . ARG A 1 162 ? -6.663 18.421 -18.816 1.00 47.78 162 ARG A C 1
ATOM 1319 O O . ARG A 1 162 ? -7.030 19.586 -18.683 1.00 47.78 162 ARG A O 1
ATOM 1326 N N . ARG A 1 163 ? -6.115 17.746 -17.806 1.00 52.69 163 ARG A N 1
ATOM 1327 C CA . ARG A 1 163 ? -5.806 18.295 -16.489 1.00 52.69 163 ARG A CA 1
ATOM 1328 C C . ARG A 1 163 ? -4.447 17.742 -16.060 1.00 52.69 163 ARG A C 1
ATOM 1330 O O . ARG A 1 163 ? -4.340 16.517 -15.993 1.00 52.69 163 ARG A O 1
ATOM 1337 N N . PRO A 1 164 ? -3.466 18.601 -15.731 1.00 52.88 164 PRO A N 1
ATOM 1338 C CA . PRO A 1 164 ? -2.296 18.167 -14.983 1.00 52.88 164 PRO A CA 1
ATOM 1339 C C . PRO A 1 164 ? -2.793 17.508 -13.695 1.00 52.88 164 PRO A C 1
ATOM 1341 O O . PRO A 1 164 ? -3.488 18.132 -12.885 1.00 52.88 164 PRO A O 1
ATOM 1344 N N . GLY A 1 165 ? -2.592 16.199 -13.597 1.00 58.75 165 GLY A N 1
ATOM 1345 C CA . GLY A 1 165 ? -3.083 15.394 -12.494 1.00 58.75 165 GLY A CA 1
ATOM 1346 C C . GLY A 1 165 ? -1.919 14.945 -11.638 1.00 58.75 165 GLY A C 1
ATOM 1347 O O . GLY A 1 165 ? -1.226 14.004 -12.010 1.00 58.75 165 GLY A O 1
ATOM 1348 N N . THR A 1 166 ? -1.747 15.559 -10.466 1.00 69.44 166 THR A N 1
ATOM 1349 C CA . THR A 1 166 ? -0.757 15.128 -9.469 1.00 69.44 166 THR A CA 1
ATOM 1350 C C . THR A 1 166 ? -0.888 13.630 -9.189 1.00 69.44 166 THR A C 1
ATOM 1352 O O . THR A 1 166 ? -2.012 13.161 -9.000 1.00 69.44 166 THR A O 1
ATOM 1355 N N . ASN A 1 167 ? 0.226 12.896 -9.076 1.00 81.12 167 ASN A N 1
ATOM 1356 C CA . ASN A 1 167 ? 0.200 11.477 -8.706 1.00 81.12 167 ASN A CA 1
ATOM 1357 C C . ASN A 1 167 ? -0.607 11.279 -7.403 1.00 81.12 167 ASN A C 1
ATOM 1359 O O . ASN A 1 167 ? -0.263 11.806 -6.336 1.00 81.12 167 ASN A O 1
ATOM 1363 N N . LEU A 1 168 ? -1.704 10.522 -7.491 1.00 88.62 168 LEU A N 1
ATOM 1364 C CA . LEU A 1 168 ? -2.576 10.205 -6.357 1.00 88.62 168 LEU A CA 1
ATOM 1365 C C . LEU A 1 168 ? -2.215 8.882 -5.683 1.00 88.62 168 LEU A C 1
ATOM 1367 O O . LEU A 1 168 ? -2.701 8.633 -4.580 1.00 88.62 168 LEU A O 1
ATOM 1371 N N . HIS A 1 169 ? -1.335 8.090 -6.281 1.00 93.75 169 HIS A N 1
ATOM 1372 C CA . HIS A 1 169 ? -1.035 6.742 -5.840 1.00 93.75 169 HIS A CA 1
ATOM 1373 C C . HIS A 1 169 ? -0.365 6.765 -4.463 1.00 93.75 169 HIS A C 1
ATOM 1375 O O . HIS A 1 169 ? 0.439 7.652 -4.147 1.00 93.75 169 HIS A O 1
ATOM 1381 N N . CYS A 1 170 ? -0.786 5.855 -3.592 1.00 96.81 170 CYS A N 1
ATOM 1382 C CA . CYS A 1 170 ? -0.270 5.735 -2.231 1.00 96.81 170 CYS A CA 1
ATOM 1383 C C . CYS A 1 170 ? -0.730 4.438 -1.574 1.00 96.81 170 CYS A C 1
ATOM 1385 O O . CYS A 1 170 ? -1.740 3.857 -1.966 1.00 96.81 170 CYS A O 1
ATOM 1387 N N . ILE A 1 171 ? -0.065 4.079 -0.482 1.00 98.44 171 ILE A N 1
ATOM 1388 C CA . ILE A 1 171 ? -0.579 3.136 0.507 1.00 98.44 171 ILE A CA 1
ATOM 1389 C C . ILE A 1 171 ? -1.054 3.941 1.715 1.00 98.44 171 ILE A C 1
ATOM 1391 O O . ILE A 1 171 ? -0.290 4.688 2.331 1.00 98.44 171 ILE A O 1
ATOM 1395 N N . LEU A 1 172 ? -2.333 3.803 2.036 1.00 98.50 172 LEU A N 1
ATOM 1396 C CA . LEU A 1 172 ? -2.954 4.312 3.250 1.00 98.50 172 LEU A CA 1
ATOM 1397 C C . LEU A 1 172 ? -2.968 3.202 4.296 1.00 98.50 172 LEU A C 1
ATOM 1399 O O . LEU A 1 172 ? -3.179 2.040 3.955 1.00 98.50 172 LEU A O 1
ATOM 1403 N N . ALA A 1 173 ? -2.778 3.573 5.556 1.00 98.31 173 ALA A N 1
ATOM 1404 C CA . ALA A 1 173 ? -2.954 2.694 6.700 1.00 98.31 173 ALA A CA 1
ATOM 1405 C C . ALA A 1 173 ? -4.081 3.221 7.583 1.00 98.31 173 ALA A C 1
ATOM 1407 O O . ALA A 1 173 ? -4.207 4.430 7.789 1.00 98.31 173 ALA A O 1
ATOM 1408 N N . PHE A 1 174 ? -4.867 2.299 8.124 1.00 98.19 174 PHE A N 1
ATOM 1409 C CA . PHE A 1 174 ? -5.909 2.552 9.107 1.00 98.19 174 PHE A CA 1
ATOM 1410 C C . PHE A 1 174 ? -5.627 1.674 10.313 1.00 98.19 174 PHE A C 1
ATOM 1412 O O . PHE A 1 174 ? -5.438 0.469 10.171 1.00 98.19 174 PHE A O 1
ATOM 1419 N N . GLN A 1 175 ? -5.573 2.282 11.489 1.00 96.81 175 GLN A N 1
ATOM 1420 C CA . GLN A 1 175 ? -5.149 1.625 12.712 1.00 96.81 175 GLN A CA 1
ATOM 1421 C C . GLN A 1 175 ? -6.145 1.916 13.829 1.00 96.81 175 GLN A C 1
ATOM 1423 O O . GLN A 1 175 ? -6.494 3.077 14.058 1.00 96.81 175 GLN A O 1
ATOM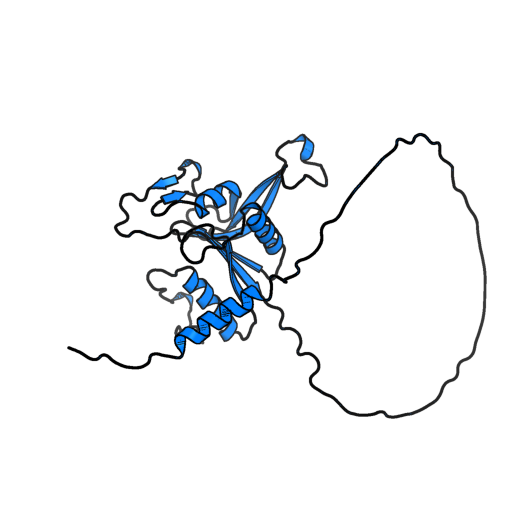 1428 N N . LYS A 1 176 ? -6.558 0.877 14.557 1.00 95.19 176 LYS A N 1
ATOM 1429 C CA . LYS A 1 176 ? -7.226 1.035 15.851 1.00 95.19 176 LYS A CA 1
ATOM 1430 C C . LYS A 1 176 ? -6.210 1.541 16.872 1.00 95.19 176 LYS A C 1
ATOM 1432 O O . LYS A 1 176 ? -5.123 0.983 17.005 1.00 95.19 176 LYS A O 1
ATOM 1437 N N . GLU A 1 177 ? -6.569 2.586 17.600 1.00 90.00 177 GLU A N 1
ATOM 1438 C CA . GLU A 1 177 ? -5.773 3.056 18.726 1.00 90.00 177 GLU A CA 1
ATOM 1439 C C . GLU A 1 177 ? -6.319 2.426 20.001 1.00 90.00 177 GLU A C 1
ATOM 1441 O O . GLU A 1 177 ? -7.530 2.416 20.237 1.00 90.00 177 GLU A O 1
ATOM 1446 N N . GLU A 1 178 ? -5.433 1.876 20.827 1.00 79.38 178 GLU A N 1
ATOM 1447 C CA . GLU A 1 178 ? -5.834 1.527 22.179 1.00 79.38 178 GLU A CA 1
ATOM 1448 C C . GLU A 1 178 ? -6.178 2.822 22.907 1.00 79.38 178 GLU A C 1
ATOM 1450 O O . GLU A 1 178 ? -5.376 3.755 22.986 1.00 79.38 178 GLU A O 1
ATOM 1455 N N . SER A 1 179 ? -7.395 2.893 23.436 1.00 62.34 179 SER A N 1
ATOM 1456 C CA . SER A 1 179 ? -7.702 3.855 24.477 1.00 62.34 179 SER A CA 1
ATOM 1457 C C . SER A 1 179 ? -6.740 3.559 25.616 1.00 62.34 179 SER A C 1
ATOM 1459 O O . SER A 1 179 ? -6.907 2.543 26.290 1.00 62.34 179 SER A O 1
ATOM 1461 N N . SER A 1 180 ? -5.733 4.414 25.815 1.00 51.16 180 SER A N 1
ATOM 1462 C CA . SER A 1 180 ? -4.968 4.418 27.055 1.00 51.16 180 SER A CA 1
ATOM 1463 C C . SER A 1 180 ? -5.997 4.386 28.175 1.00 51.16 180 SER A C 1
ATOM 1465 O O . SER A 1 180 ? -6.803 5.319 28.287 1.00 51.16 180 SER A O 1
ATOM 1467 N N . SER A 1 181 ? -6.037 3.287 28.928 1.00 43.72 181 SER A N 1
ATOM 1468 C CA . SER A 1 181 ? -6.881 3.145 30.106 1.00 43.72 181 SER A CA 1
ATOM 1469 C C . SER A 1 181 ? -6.804 4.459 30.879 1.00 43.72 181 SER A C 1
ATOM 1471 O O . SER A 1 181 ? -5.690 4.976 31.022 1.00 43.72 181 SER A O 1
ATOM 1473 N N . PRO A 1 182 ? -7.916 5.057 31.341 1.00 42.81 182 PRO A N 1
ATOM 1474 C CA . PRO A 1 182 ? -7.808 6.255 32.149 1.00 42.81 182 PRO A CA 1
ATOM 1475 C C . PRO A 1 182 ? -6.955 5.904 33.367 1.00 42.81 182 PRO A C 1
ATOM 1477 O O . PRO A 1 182 ? -7.377 5.156 34.247 1.00 42.81 182 PRO A O 1
ATOM 1480 N N . LEU A 1 183 ? -5.722 6.413 33.369 1.00 42.22 183 LEU A N 1
ATOM 1481 C CA . LEU A 1 183 ? -4.835 6.419 34.515 1.00 42.22 183 LEU A CA 1
ATOM 1482 C C . LEU A 1 183 ? -5.646 6.959 35.691 1.00 42.22 183 LEU A C 1
ATOM 1484 O O . LEU A 1 183 ? -6.114 8.098 35.644 1.00 42.22 183 LEU A O 1
ATOM 1488 N N . ASN A 1 184 ? -5.847 6.087 36.682 1.00 49.16 184 ASN A N 1
ATOM 1489 C CA . ASN A 1 184 ? -6.273 6.351 38.052 1.00 49.16 184 ASN A CA 1
ATOM 1490 C C . ASN A 1 184 ? -6.577 7.829 38.341 1.00 49.16 184 ASN A C 1
ATOM 1492 O O . ASN A 1 184 ? -5.705 8.580 38.780 1.00 49.16 184 ASN A O 1
ATOM 1496 N N . LYS A 1 185 ? -7.835 8.242 38.158 1.00 37.19 185 LYS A N 1
ATOM 1497 C CA . LYS A 1 185 ? -8.330 9.495 38.734 1.00 37.19 185 LYS A CA 1
ATOM 1498 C C . LYS A 1 185 ? -8.976 9.226 40.096 1.00 37.19 185 LYS A C 1
ATOM 1500 O O . LYS A 1 185 ? -10.189 9.107 40.204 1.00 37.19 185 LYS A O 1
ATOM 1505 N N . PHE A 1 186 ? -8.091 9.258 41.098 1.00 40.38 186 PHE A N 1
ATOM 1506 C CA . PHE A 1 186 ? -8.272 9.865 42.430 1.00 40.38 186 PHE A CA 1
ATOM 1507 C C . PHE A 1 186 ? -9.074 9.104 43.519 1.00 40.38 186 PHE A C 1
ATOM 1509 O O . PHE A 1 186 ? -9.784 8.151 43.218 1.00 40.38 186 PHE A O 1
ATOM 1516 N N . PRO A 1 187 ? -8.829 9.411 44.819 1.00 45.31 187 PRO A N 1
ATOM 1517 C CA . PRO A 1 187 ? -8.442 8.415 45.816 1.00 45.31 187 PRO A CA 1
ATOM 1518 C C . PRO A 1 187 ? -9.343 8.447 47.070 1.00 45.31 187 PRO A C 1
ATOM 1520 O O . PRO A 1 187 ? -10.371 9.115 47.115 1.00 45.31 187 PRO A O 1
ATOM 1523 N N . SER A 1 188 ? -8.866 7.791 48.131 1.00 35.28 188 SER A N 1
ATOM 1524 C CA . SER A 1 188 ? -9.236 7.937 49.548 1.00 35.28 188 SER A CA 1
ATOM 1525 C C . SER A 1 188 ? -10.473 7.185 50.062 1.00 35.28 188 SER A C 1
ATOM 1527 O O . SER A 1 188 ? -11.557 7.734 50.221 1.00 35.28 188 SER A O 1
ATOM 1529 N N . ARG A 1 189 ? -10.231 5.955 50.537 1.00 30.78 189 ARG A N 1
ATOM 1530 C CA . ARG A 1 189 ? -10.600 5.584 51.914 1.00 30.78 189 ARG A CA 1
ATOM 1531 C C . ARG A 1 189 ? -9.430 4.856 52.583 1.00 30.78 189 ARG A C 1
ATOM 1533 O O . ARG A 1 189 ? -8.920 3.874 52.059 1.00 30.78 189 ARG A O 1
ATOM 1540 N N . LEU A 1 190 ? -8.987 5.419 53.705 1.00 33.34 190 LEU A N 1
ATOM 1541 C CA . LEU A 1 190 ? -7.986 4.882 54.633 1.00 33.34 190 LEU A CA 1
ATOM 1542 C C . LEU A 1 190 ? -8.563 3.696 55.454 1.00 33.34 190 LEU A C 1
ATOM 1544 O O . LEU A 1 190 ? -9.761 3.423 55.355 1.00 33.34 190 LEU A O 1
ATOM 1548 N N . PRO A 1 191 ? -7.720 2.949 56.197 1.00 36.53 191 PRO A N 1
ATOM 1549 C CA . PRO A 1 191 ? -7.806 1.499 56.337 1.00 36.53 191 PRO A CA 1
ATOM 1550 C C . PRO A 1 191 ? -8.645 1.049 57.535 1.00 36.53 191 PRO A C 1
ATOM 1552 O O . PRO A 1 191 ? -8.734 1.740 58.547 1.00 36.53 191 PRO A O 1
ATOM 1555 N N . VAL A 1 192 ? -9.176 -0.172 57.456 1.00 32.25 192 VAL A N 1
ATOM 1556 C CA . VAL A 1 192 ? -9.663 -0.903 58.631 1.00 32.25 192 VAL A CA 1
ATOM 1557 C C . VAL A 1 192 ? -8.586 -1.904 59.042 1.00 32.25 192 VAL A C 1
ATOM 1559 O O . VAL A 1 192 ? -8.275 -2.837 58.305 1.00 32.25 192 VAL A O 1
ATOM 1562 N N . LEU A 1 193 ? -8.001 -1.674 60.219 1.00 30.55 193 LEU A N 1
ATOM 1563 C CA . LEU A 1 193 ? -7.235 -2.669 60.963 1.00 30.55 193 LEU A CA 1
ATOM 1564 C C . LEU A 1 193 ? -8.172 -3.788 61.444 1.00 30.55 193 LEU A C 1
ATOM 1566 O O . LEU A 1 193 ? -9.151 -3.503 62.128 1.00 30.55 193 LEU A O 1
ATOM 1570 N N . SER A 1 194 ? -7.777 -5.046 61.251 1.00 31.41 194 SER A N 1
ATOM 1571 C CA . SER A 1 194 ? -7.937 -6.058 62.301 1.00 31.41 194 SER A CA 1
ATOM 1572 C C . SER A 1 194 ? -6.857 -7.133 62.191 1.00 31.41 194 SER A C 1
ATOM 1574 O O . SER A 1 194 ? -6.646 -7.731 61.139 1.00 31.41 194 SER A O 1
ATOM 1576 N N . GLN A 1 195 ? -6.172 -7.329 63.310 1.00 30.64 195 GLN A N 1
ATOM 1577 C CA . GLN A 1 195 ? -5.105 -8.286 63.578 1.00 30.64 195 GLN A CA 1
ATOM 1578 C C . GLN A 1 195 ? -5.658 -9.718 63.687 1.00 30.64 195 GLN A C 1
ATOM 1580 O O . GLN A 1 195 ? -6.739 -9.891 64.237 1.00 30.64 195 GLN A O 1
ATOM 1585 N N . HIS A 1 196 ? -4.916 -10.730 63.221 1.00 29.64 196 HIS A N 1
ATOM 1586 C CA . HIS A 1 196 ? -4.223 -11.736 64.054 1.00 29.64 196 HIS A CA 1
ATOM 1587 C C . HIS A 1 196 ? -3.814 -12.981 63.236 1.00 29.64 196 HIS A C 1
ATOM 1589 O O . HIS A 1 196 ? -4.640 -13.651 62.628 1.00 29.64 196 HIS A O 1
ATOM 1595 N N . ASN A 1 197 ? -2.520 -13.303 63.294 1.00 34.88 197 ASN A N 1
ATOM 1596 C CA . ASN A 1 197 ? -1.919 -14.625 63.045 1.00 34.88 197 ASN A CA 1
ATOM 1597 C C . ASN A 1 197 ? -2.003 -15.457 64.354 1.00 34.88 197 ASN A C 1
ATOM 1599 O O . ASN A 1 197 ? -2.111 -14.817 65.410 1.00 34.88 197 ASN A O 1
ATOM 1603 N N . PRO A 1 198 ? -1.898 -16.813 64.358 1.00 38.41 198 PRO A N 1
ATOM 1604 C CA . PRO A 1 198 ? -0.671 -17.509 63.931 1.00 38.41 198 PRO A CA 1
ATOM 1605 C C . PRO A 1 198 ? -0.812 -18.916 63.293 1.00 38.41 198 PRO A C 1
ATOM 1607 O O . PRO A 1 198 ? -1.828 -19.596 63.385 1.00 38.41 198 PRO A O 1
ATOM 1610 N N . SER A 1 199 ? 0.292 -19.346 62.671 1.00 32.44 199 SER A N 1
ATOM 1611 C CA . SER A 1 199 ? 0.619 -20.727 62.264 1.00 32.44 199 SER A CA 1
ATOM 1612 C C . SER A 1 199 ? 1.115 -21.551 63.476 1.00 32.44 199 SER A C 1
ATOM 1614 O O . SER A 1 199 ? 1.434 -20.940 64.501 1.00 32.44 199 SER A O 1
ATOM 1616 N N . PRO A 1 200 ? 1.241 -22.896 63.398 1.00 41.84 200 PRO A N 1
ATOM 1617 C CA . PRO A 1 200 ? 2.588 -23.447 63.147 1.00 41.84 200 PRO A CA 1
ATOM 1618 C C . PRO A 1 200 ? 2.676 -24.830 62.445 1.00 41.84 200 PRO A C 1
ATOM 1620 O O . PRO A 1 200 ? 1.830 -25.686 62.662 1.00 41.84 200 PRO A O 1
ATOM 1623 N N . ALA A 1 201 ? 3.810 -25.028 61.740 1.00 28.69 201 ALA A N 1
ATOM 1624 C CA . ALA A 1 201 ? 4.676 -26.233 61.641 1.00 28.69 201 ALA A CA 1
ATOM 1625 C C . ALA A 1 201 ? 4.065 -27.575 61.118 1.00 28.69 201 ALA A C 1
ATOM 1627 O O . ALA A 1 201 ? 2.889 -27.834 61.272 1.00 28.69 201 ALA A O 1
ATOM 1628 N N . ALA A 1 202 ? 4.770 -28.537 60.505 1.00 30.77 202 ALA A N 1
ATOM 1629 C CA . ALA A 1 202 ? 6.197 -28.820 60.387 1.00 30.77 202 ALA A CA 1
ATOM 1630 C C . ALA A 1 202 ? 6.457 -29.925 59.317 1.00 30.77 202 ALA A C 1
ATOM 1632 O O . ALA A 1 202 ? 5.619 -30.797 59.123 1.00 30.77 202 ALA A O 1
ATOM 1633 N N . GLN A 1 203 ? 7.688 -29.924 58.780 1.00 29.20 203 GLN A N 1
ATOM 1634 C CA . GLN A 1 203 ? 8.602 -31.075 58.590 1.00 29.20 203 GLN A CA 1
ATOM 1635 C C . GLN A 1 203 ? 8.538 -32.050 57.383 1.00 29.20 203 GLN A C 1
ATOM 1637 O O . GLN A 1 203 ? 7.605 -32.825 57.227 1.00 29.20 203 GLN A O 1
ATOM 1642 N N . ASN A 1 204 ? 9.723 -32.112 56.732 1.00 28.05 204 ASN A N 1
ATOM 1643 C CA . ASN A 1 204 ? 10.524 -33.289 56.317 1.00 28.05 204 ASN A CA 1
ATOM 1644 C C . ASN A 1 204 ? 10.026 -34.108 55.098 1.00 28.05 204 ASN A C 1
ATOM 1646 O O . ASN A 1 204 ? 8.837 -34.291 54.921 1.00 28.05 204 ASN A O 1
ATOM 1650 N N . SER A 1 205 ? 10.845 -34.645 54.180 1.00 29.91 205 SER A N 1
ATOM 1651 C CA . SER A 1 205 ? 12.265 -35.051 54.180 1.00 29.91 205 SER A CA 1
ATOM 1652 C C . SER A 1 205 ? 12.722 -35.452 52.753 1.00 29.91 205 SER A C 1
ATOM 1654 O O . SER A 1 205 ? 11.902 -35.938 51.985 1.00 29.91 205 SER A O 1
ATOM 1656 N N . SER A 1 206 ? 14.029 -35.295 52.465 1.00 28.86 206 SER A N 1
ATOM 1657 C CA . SER A 1 206 ? 14.958 -36.114 51.627 1.00 28.86 206 SER A CA 1
ATOM 1658 C C . SER A 1 206 ? 14.427 -36.932 50.424 1.00 28.86 206 SER A C 1
ATOM 1660 O O . SER A 1 206 ? 13.530 -37.750 50.572 1.00 28.86 206 SER A O 1
ATOM 1662 N N . SER A 1 207 ? 15.079 -36.958 49.255 1.00 31.39 207 SER A N 1
ATOM 1663 C CA . SER A 1 207 ? 16.365 -37.655 49.051 1.00 31.39 207 SER A CA 1
ATOM 1664 C C . SER A 1 207 ? 16.896 -37.506 47.610 1.00 31.39 207 SER A C 1
ATOM 1666 O O . SER A 1 207 ? 16.149 -37.308 46.656 1.00 31.39 207 SER A O 1
ATOM 1668 N N . SER A 1 208 ? 18.218 -37.596 47.501 1.00 30.56 208 SER A N 1
ATOM 1669 C CA . SER A 1 208 ? 19.107 -37.444 46.345 1.00 30.56 208 SER A CA 1
ATOM 1670 C C . SER A 1 208 ? 19.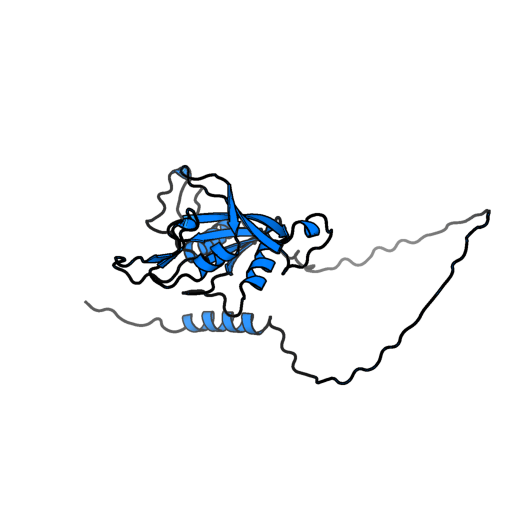303 -38.754 45.569 1.00 30.56 208 SER A C 1
ATOM 1672 O O . SER A 1 208 ? 19.437 -39.774 46.232 1.00 30.56 208 SER A O 1
ATOM 1674 N N . ILE A 1 209 ? 19.490 -38.717 44.234 1.00 32.75 209 ILE A N 1
ATOM 1675 C CA . ILE A 1 209 ? 20.367 -39.644 43.473 1.00 32.75 209 ILE A CA 1
ATOM 1676 C C . ILE A 1 209 ? 21.039 -38.905 42.289 1.00 32.75 209 ILE A C 1
ATOM 1678 O O . ILE A 1 209 ? 20.461 -38.037 41.644 1.00 32.75 209 ILE A O 1
ATOM 1682 N N . THR A 1 210 ? 22.303 -39.272 42.099 1.00 29.52 210 THR A N 1
ATOM 1683 C CA . THR A 1 210 ? 23.439 -38.826 41.273 1.00 29.52 210 THR A CA 1
ATOM 1684 C C . THR A 1 210 ? 23.412 -39.089 39.753 1.00 29.52 210 THR A C 1
ATOM 1686 O O . THR A 1 210 ? 22.917 -40.127 39.335 1.00 29.52 210 THR A O 1
ATOM 1689 N N . SER A 1 211 ? 24.110 -38.193 39.021 1.00 28.67 211 SER A N 1
ATOM 1690 C CA . SER A 1 211 ? 25.115 -38.353 37.924 1.00 28.67 211 SER A CA 1
ATOM 1691 C C . SER A 1 211 ? 24.796 -39.241 36.697 1.00 28.67 211 SER A C 1
ATOM 1693 O O . SER A 1 211 ? 24.250 -40.322 36.832 1.00 28.67 211 SER A O 1
ATOM 1695 N N . ILE A 1 212 ? 25.171 -38.887 35.454 1.00 32.94 212 ILE A N 1
ATOM 1696 C CA . ILE A 1 212 ? 26.541 -38.924 34.884 1.00 32.94 212 ILE A CA 1
ATOM 1697 C C . ILE A 1 212 ? 26.598 -38.124 33.549 1.00 32.94 212 ILE A C 1
ATOM 1699 O O . ILE A 1 212 ? 25.713 -38.258 32.707 1.00 32.94 212 ILE A O 1
ATOM 1703 N N . ASN A 1 213 ? 27.674 -37.348 33.351 1.00 33.53 213 ASN A N 1
ATOM 1704 C CA . ASN A 1 213 ? 28.144 -36.752 32.080 1.00 33.53 213 ASN A CA 1
ATOM 1705 C C . ASN A 1 213 ? 28.979 -37.757 31.258 1.00 33.53 213 ASN A C 1
ATOM 1707 O O . ASN A 1 213 ? 29.610 -38.633 31.851 1.00 33.53 213 ASN A O 1
ATOM 1711 N N . PRO A 1 214 ? 29.194 -37.501 29.954 1.00 35.38 214 PRO A N 1
ATOM 1712 C CA . PRO A 1 214 ? 30.543 -37.681 29.423 1.00 35.38 214 PRO A CA 1
ATOM 1713 C C . PRO A 1 214 ? 31.086 -36.483 28.628 1.00 35.38 214 PRO A C 1
ATOM 1715 O O . PRO A 1 214 ? 30.369 -35.651 28.080 1.00 35.38 214 PRO A O 1
ATOM 1718 N N . THR A 1 215 ? 32.413 -36.445 28.649 1.00 30.69 215 THR A N 1
ATOM 1719 C CA . THR A 1 215 ? 33.357 -35.375 28.327 1.00 30.69 215 THR A CA 1
ATOM 1720 C C . THR A 1 215 ? 33.702 -35.256 26.830 1.00 30.69 215 THR A C 1
ATOM 1722 O O . THR A 1 215 ? 33.572 -36.203 26.062 1.00 30.69 215 THR A O 1
ATOM 1725 N N . ILE A 1 216 ? 34.182 -34.052 26.500 1.00 37.47 216 ILE A N 1
ATOM 1726 C CA . ILE A 1 216 ? 34.776 -33.448 25.283 1.00 37.47 216 ILE A CA 1
ATOM 1727 C C . ILE A 1 216 ? 35.992 -34.226 24.698 1.00 37.47 216 ILE A C 1
ATOM 1729 O O . ILE A 1 216 ? 36.536 -35.086 25.393 1.00 37.47 216 ILE A O 1
ATOM 1733 N N . PRO A 1 217 ? 36.461 -33.921 23.461 1.00 37.50 217 PRO A N 1
ATOM 1734 C CA . PRO A 1 217 ? 37.593 -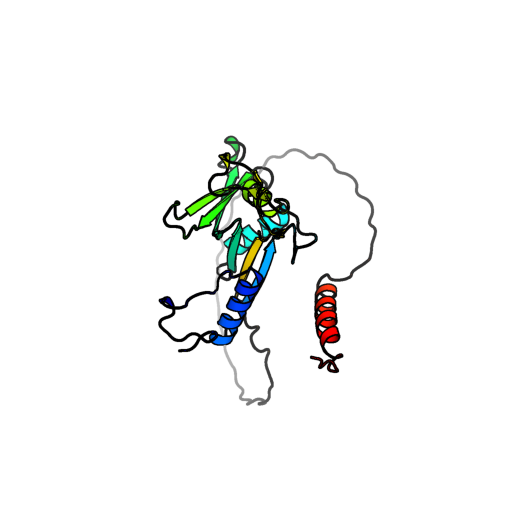32.970 23.235 1.00 37.50 217 PRO A CA 1
ATOM 1735 C C . PRO A 1 217 ? 37.377 -32.046 21.993 1.00 37.50 217 PRO A C 1
ATOM 1737 O O . PRO A 1 217 ? 36.770 -32.478 21.023 1.00 37.50 217 PRO A O 1
ATOM 1740 N N . SER A 1 218 ? 37.573 -30.716 22.013 1.00 32.81 218 SER A N 1
ATOM 1741 C CA . SER A 1 218 ? 38.756 -29.821 22.117 1.00 32.81 218 SER A CA 1
ATOM 1742 C C . SER A 1 218 ? 39.368 -29.404 20.763 1.00 32.81 218 SER A C 1
ATOM 1744 O O . SER A 1 218 ? 39.438 -30.225 19.860 1.00 32.81 218 SER A O 1
ATOM 1746 N N . GLU A 1 219 ? 39.891 -28.163 20.732 1.00 31.48 219 GLU A N 1
ATOM 1747 C CA . GLU A 1 219 ? 40.657 -27.436 19.680 1.00 31.48 219 GLU A CA 1
ATOM 1748 C C . GLU A 1 219 ? 39.835 -26.504 18.759 1.00 31.48 219 GLU A C 1
ATOM 1750 O O . GLU A 1 219 ? 38.768 -26.874 18.294 1.00 31.48 219 GLU A O 1
ATOM 1755 N N . ALA A 1 220 ? 40.227 -25.264 18.433 1.00 31.17 220 ALA A N 1
ATOM 1756 C CA . ALA A 1 220 ? 41.358 -24.415 18.815 1.00 31.17 220 ALA A CA 1
ATOM 1757 C C . ALA A 1 220 ? 40.996 -22.927 18.576 1.00 31.17 220 ALA A C 1
ATOM 1759 O O . ALA A 1 220 ? 40.136 -22.591 17.765 1.00 31.17 220 ALA A O 1
ATOM 1760 N N . SER A 1 221 ? 41.677 -22.058 19.319 1.00 32.25 221 SER A N 1
ATOM 1761 C CA . SER A 1 221 ? 41.684 -20.590 19.302 1.00 32.25 221 SER A CA 1
ATOM 1762 C C . SER A 1 221 ? 42.176 -19.968 17.992 1.00 32.25 221 SER A C 1
ATOM 1764 O O . SER A 1 221 ? 43.109 -20.512 17.413 1.00 32.25 221 SER A O 1
ATOM 1766 N N . LEU A 1 222 ? 41.691 -18.767 17.640 1.00 34.34 222 LEU A N 1
ATOM 1767 C CA . LEU A 1 222 ? 42.487 -17.722 16.975 1.00 34.34 222 LEU A CA 1
ATOM 1768 C C . LEU A 1 222 ? 41.914 -16.317 17.264 1.00 34.34 222 LEU A C 1
ATOM 1770 O O . LEU A 1 222 ? 40.704 -16.123 17.373 1.00 34.34 222 LEU A O 1
ATOM 1774 N N . ASP A 1 223 ? 42.845 -15.383 17.440 1.00 31.27 223 ASP A N 1
ATOM 1775 C CA . ASP A 1 223 ? 42.766 -14.055 18.052 1.00 31.27 223 ASP A CA 1
ATOM 1776 C C . ASP A 1 223 ? 41.891 -12.991 17.355 1.00 31.27 223 ASP A C 1
ATOM 1778 O O . ASP A 1 223 ? 41.770 -12.935 16.134 1.00 31.27 223 ASP A O 1
ATOM 1782 N N . SER A 1 224 ? 41.387 -12.048 18.163 1.00 38.22 224 SER A N 1
ATOM 1783 C CA . SER A 1 224 ? 41.081 -10.652 17.777 1.00 38.22 224 SER A CA 1
ATOM 1784 C C . SER A 1 224 ? 42.211 -9.744 18.283 1.00 38.22 224 SER A C 1
ATOM 1786 O O . SER A 1 224 ? 42.786 -10.080 19.321 1.00 38.22 224 SER A O 1
ATOM 1788 N N . PRO A 1 225 ? 42.544 -8.599 17.638 1.00 41.69 225 PRO A N 1
ATOM 1789 C CA . PRO A 1 225 ? 42.042 -7.276 18.104 1.00 41.69 225 PRO A CA 1
ATOM 1790 C C . PRO A 1 225 ? 42.122 -6.152 17.013 1.00 41.69 225 PRO A C 1
ATOM 1792 O O . PRO A 1 225 ? 42.407 -6.472 15.861 1.00 41.69 225 PRO A O 1
ATOM 1795 N N . PRO A 1 226 ? 42.014 -4.827 17.307 1.00 39.94 226 PRO A N 1
ATOM 1796 C CA . PRO A 1 226 ? 41.312 -4.081 18.367 1.00 39.94 226 PRO A CA 1
ATOM 1797 C C . PRO A 1 226 ? 40.330 -3.005 17.818 1.00 39.94 226 PRO A C 1
ATOM 1799 O O . PRO A 1 226 ? 40.296 -2.690 16.631 1.00 39.94 226 PRO A O 1
ATOM 1802 N N . ALA A 1 227 ? 39.572 -2.382 18.728 1.00 35.25 227 ALA A N 1
ATOM 1803 C CA . ALA A 1 227 ? 38.694 -1.226 18.502 1.00 35.25 227 ALA A CA 1
ATOM 1804 C C . ALA A 1 227 ? 39.352 0.124 18.869 1.00 35.25 227 ALA A C 1
ATOM 1806 O O . ALA A 1 227 ? 40.253 0.153 19.708 1.00 35.25 227 ALA A O 1
ATOM 1807 N N . SER A 1 228 ? 38.853 1.241 18.307 1.00 33.09 228 SER A N 1
ATOM 1808 C CA . SER A 1 228 ? 38.757 2.604 18.910 1.00 33.09 228 SER A CA 1
ATOM 1809 C C . SER A 1 228 ? 38.331 3.667 17.864 1.00 33.09 228 SER A C 1
ATOM 1811 O O . SER A 1 228 ? 38.510 3.412 16.675 1.00 33.09 228 SER A O 1
ATOM 1813 N N . PRO A 1 229 ? 37.875 4.889 18.236 1.00 37.53 229 PRO A N 1
ATOM 1814 C CA . PRO A 1 229 ? 37.092 5.318 19.402 1.00 37.53 229 PRO A CA 1
ATOM 1815 C C . PRO A 1 229 ? 35.817 6.131 19.030 1.00 37.53 229 PRO A C 1
ATOM 1817 O O . PRO A 1 229 ? 35.543 6.428 17.871 1.00 37.53 229 PRO A O 1
ATOM 1820 N N . LEU A 1 230 ? 35.042 6.461 20.072 1.00 31.38 230 LEU A N 1
ATOM 1821 C CA . LEU A 1 230 ? 33.789 7.226 20.101 1.00 31.38 230 LEU A CA 1
ATOM 1822 C C . LEU A 1 230 ? 33.884 8.660 19.557 1.00 31.38 230 LEU A C 1
ATOM 1824 O O . LEU A 1 230 ? 34.871 9.344 19.812 1.00 31.38 230 LEU A O 1
ATOM 1828 N N . ASP A 1 231 ? 32.759 9.153 19.027 1.00 29.17 231 ASP A N 1
ATOM 1829 C CA . ASP A 1 231 ? 32.388 10.562 19.162 1.00 29.17 231 ASP A CA 1
ATOM 1830 C C . ASP A 1 231 ? 30.910 10.710 19.551 1.00 29.17 231 ASP A C 1
ATOM 1832 O O . ASP A 1 231 ? 30.052 9.906 19.179 1.00 29.17 231 ASP A O 1
ATOM 1836 N N . SER A 1 232 ? 30.637 11.703 20.393 1.00 30.06 232 SER A N 1
ATOM 1837 C CA . SER A 1 232 ? 29.435 11.810 21.223 1.00 30.06 232 SER A CA 1
ATOM 1838 C C . SER A 1 232 ? 28.639 13.091 20.949 1.00 30.06 232 SER A C 1
ATOM 1840 O O . SER A 1 232 ? 29.191 14.116 20.568 1.00 30.06 232 SER A O 1
ATOM 1842 N N . ASN A 1 233 ? 27.335 13.017 21.244 1.00 28.88 233 ASN A N 1
ATOM 1843 C CA . ASN A 1 233 ? 26.348 14.097 21.376 1.00 28.88 233 ASN A CA 1
ATOM 1844 C C . ASN A 1 233 ? 25.814 14.796 20.110 1.00 28.88 233 ASN A C 1
ATOM 1846 O O . ASN A 1 233 ? 26.424 15.710 19.564 1.00 28.88 233 ASN A O 1
ATOM 1850 N N . LYS A 1 234 ? 24.532 14.526 19.818 1.00 33.59 234 LYS A N 1
ATOM 1851 C CA . LYS A 1 234 ? 23.422 15.472 20.072 1.00 33.59 234 LYS A CA 1
ATOM 1852 C C . LYS A 1 234 ? 22.080 14.725 20.048 1.00 33.59 234 LYS A C 1
ATOM 1854 O O . LYS A 1 234 ? 21.607 14.302 19.001 1.00 33.59 234 LYS A O 1
ATOM 1859 N N . ASN A 1 235 ? 21.493 14.559 21.233 1.00 34.00 235 ASN A N 1
ATOM 1860 C CA . ASN A 1 235 ? 20.133 14.065 21.440 1.00 34.00 235 ASN A CA 1
ATOM 1861 C C . ASN A 1 235 ? 19.121 15.179 21.138 1.00 34.00 235 ASN A C 1
ATOM 1863 O O . ASN A 1 235 ? 19.098 16.189 21.838 1.00 34.00 235 ASN A O 1
ATOM 1867 N N . ALA A 1 236 ? 18.243 14.943 20.168 1.00 34.22 236 ALA A N 1
ATOM 1868 C CA . ALA A 1 236 ? 16.894 15.498 20.134 1.00 34.22 236 ALA A CA 1
ATOM 1869 C C . ALA A 1 236 ? 15.962 14.377 19.651 1.00 34.22 236 ALA A C 1
ATOM 1871 O O . ALA A 1 236 ? 16.208 13.752 18.622 1.00 34.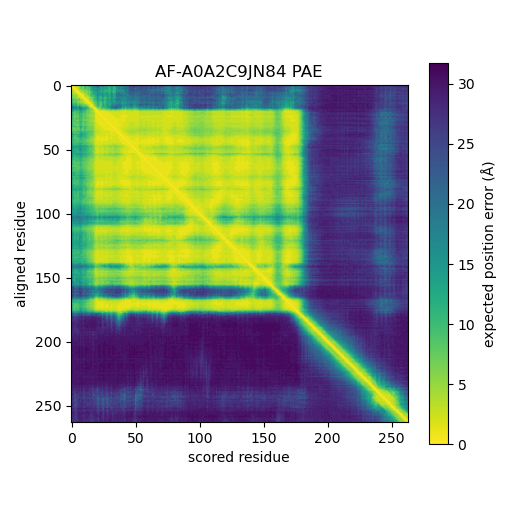22 236 ALA A O 1
ATOM 1872 N N . SER A 1 237 ? 14.949 14.041 20.449 1.00 34.16 237 SER A N 1
ATOM 1873 C CA . SER A 1 237 ? 14.024 12.944 20.155 1.00 34.16 237 SER A CA 1
ATOM 1874 C C . SER A 1 237 ? 13.079 13.319 18.998 1.00 34.16 237 SER A C 1
ATOM 1876 O O . SER A 1 237 ? 12.458 14.381 19.089 1.00 34.16 237 SER A O 1
ATOM 1878 N N . PRO A 1 238 ? 12.852 12.446 17.993 1.00 39.44 238 PRO A N 1
ATOM 1879 C CA . PRO A 1 238 ? 12.005 12.722 16.816 1.00 39.44 238 PRO A CA 1
ATOM 1880 C C . PRO A 1 238 ? 10.526 13.031 17.109 1.00 39.44 238 PRO A C 1
ATOM 1882 O O . PRO A 1 238 ? 9.774 13.391 16.214 1.00 39.44 238 PRO A O 1
ATOM 1885 N N . ILE A 1 239 ? 10.093 12.879 18.361 1.00 39.12 239 ILE A N 1
ATOM 1886 C CA . ILE A 1 239 ? 8.699 13.036 18.791 1.00 39.12 239 ILE A CA 1
ATOM 1887 C C . ILE A 1 239 ? 8.345 14.517 19.034 1.00 39.12 239 ILE A C 1
ATOM 1889 O O . ILE A 1 239 ? 7.176 14.884 18.977 1.00 39.12 239 ILE A O 1
ATOM 1893 N N . GLN A 1 240 ? 9.333 15.395 19.255 1.00 34.69 240 GLN A N 1
ATOM 1894 C CA . GLN A 1 240 ? 9.074 16.813 19.550 1.00 34.69 240 GLN A CA 1
ATOM 1895 C C . GLN A 1 240 ? 8.931 17.693 18.295 1.00 34.69 240 GLN A C 1
ATOM 1897 O O . GLN A 1 240 ? 8.174 18.661 18.326 1.00 34.69 240 GLN A O 1
ATOM 1902 N N . GLU A 1 241 ? 9.563 17.337 17.170 1.00 41.84 241 GLU A N 1
ATOM 1903 C CA . GLU A 1 241 ? 9.428 18.095 15.910 1.00 41.84 241 GLU A CA 1
ATOM 1904 C C . GLU A 1 241 ? 8.065 17.871 15.223 1.00 41.84 241 GLU A C 1
ATOM 1906 O O . GLU A 1 241 ? 7.524 18.788 14.599 1.00 41.84 241 GLU A O 1
ATOM 1911 N N . GLU A 1 242 ? 7.452 16.692 15.386 1.00 45.69 242 GLU A N 1
ATOM 1912 C CA . GLU A 1 242 ? 6.122 16.403 14.827 1.00 45.69 242 GLU A CA 1
ATOM 1913 C C . GLU A 1 242 ? 4.992 17.147 15.567 1.00 45.69 242 GLU A C 1
ATOM 1915 O O . GLU A 1 242 ? 3.984 17.518 14.957 1.00 45.69 242 GLU A O 1
ATOM 1920 N N . GLU A 1 243 ? 5.162 17.438 16.862 1.00 39.81 243 GLU A N 1
ATOM 1921 C CA . GLU A 1 243 ? 4.156 18.143 17.666 1.00 39.81 243 GLU A CA 1
ATOM 1922 C C . GLU A 1 243 ? 4.171 19.669 17.430 1.00 39.81 243 GLU A C 1
ATOM 1924 O O . GLU A 1 243 ? 3.112 20.309 17.418 1.00 39.81 243 GLU A O 1
ATOM 1929 N N . GLU A 1 244 ? 5.342 20.267 17.171 1.00 39.47 244 GLU A N 1
ATOM 1930 C CA . GLU A 1 244 ? 5.449 21.691 16.812 1.00 39.47 244 GLU A CA 1
ATOM 1931 C C . GLU A 1 244 ? 4.938 21.987 15.395 1.00 39.47 244 GLU A C 1
ATOM 1933 O O . GLU A 1 244 ? 4.255 22.997 15.180 1.00 39.47 244 GLU A O 1
ATOM 1938 N N . ALA A 1 245 ? 5.159 21.074 14.441 1.00 45.97 245 ALA A N 1
ATOM 1939 C CA . ALA A 1 245 ? 4.610 21.196 13.090 1.00 45.97 245 ALA A CA 1
ATOM 1940 C C . ALA A 1 245 ? 3.068 21.203 13.092 1.00 45.97 245 ALA A C 1
ATOM 1942 O O . ALA A 1 245 ? 2.440 21.923 12.310 1.00 45.97 245 ALA A O 1
ATOM 1943 N N . PHE A 1 246 ? 2.443 20.462 14.014 1.00 40.84 246 PHE A N 1
ATOM 1944 C CA . PHE A 1 246 ? 0.987 20.411 14.151 1.00 40.84 246 PHE A CA 1
ATOM 1945 C C . PHE A 1 246 ? 0.407 21.671 14.822 1.00 40.84 246 PHE A C 1
ATOM 1947 O O . PHE A 1 246 ? -0.646 22.162 14.409 1.00 40.84 246 PHE A O 1
ATOM 1954 N N . LYS A 1 247 ? 1.108 22.260 15.805 1.00 37.69 247 LYS A N 1
ATOM 1955 C CA . LYS A 1 247 ? 0.678 23.502 16.485 1.00 37.69 247 LYS A CA 1
ATOM 1956 C C . LYS A 1 247 ? 0.809 24.746 15.596 1.00 37.69 247 LYS A C 1
ATOM 1958 O O . LYS A 1 247 ? -0.057 25.622 15.643 1.00 37.69 247 LYS A O 1
ATOM 1963 N N . SER A 1 248 ? 1.816 24.796 14.722 1.00 37.47 248 SER A N 1
ATOM 1964 C CA . SER A 1 248 ? 2.006 25.899 13.764 1.00 37.47 248 SER A CA 1
ATOM 1965 C C . SER A 1 248 ? 0.864 26.000 12.734 1.00 37.47 248 SER A C 1
ATOM 1967 O O . SER A 1 248 ? 0.393 27.092 12.412 1.00 37.47 248 SER A O 1
ATOM 1969 N N . ILE A 1 249 ? 0.309 24.863 12.295 1.00 42.28 249 ILE A N 1
ATOM 1970 C CA . ILE A 1 249 ? -0.803 24.819 11.325 1.00 42.28 249 ILE A CA 1
ATOM 1971 C C . ILE A 1 249 ? -2.132 25.298 11.938 1.00 42.28 249 ILE A C 1
ATOM 1973 O O . ILE A 1 249 ? -2.966 25.875 11.235 1.00 42.28 249 ILE A O 1
ATOM 1977 N N . VAL A 1 250 ? -2.334 25.103 13.245 1.00 39.81 250 VAL A N 1
ATOM 1978 C CA . VAL A 1 250 ? -3.558 25.530 13.946 1.00 39.81 250 VAL A CA 1
ATOM 1979 C C . VAL A 1 250 ? -3.549 27.039 14.237 1.00 39.81 250 VAL A C 1
ATOM 1981 O O . VAL A 1 250 ? -4.601 27.673 14.166 1.00 39.81 250 VAL A O 1
ATOM 1984 N N . SER A 1 251 ? -2.378 27.645 14.462 1.00 36.22 251 SER A N 1
ATOM 1985 C CA . SER A 1 251 ? -2.256 29.086 14.750 1.00 36.22 251 SER A CA 1
ATOM 1986 C C . SER A 1 251 ? -2.540 29.985 13.531 1.00 36.22 251 SER A C 1
ATOM 1988 O O . SER A 1 251 ? -3.111 31.067 13.660 1.00 36.22 251 SER A O 1
ATOM 1990 N N . ILE A 1 252 ? -2.258 29.513 12.309 1.00 42.38 252 ILE A N 1
ATOM 1991 C CA . ILE A 1 252 ? -2.420 30.310 11.074 1.00 42.38 252 ILE A CA 1
ATOM 1992 C C . ILE A 1 252 ? -3.903 30.521 10.683 1.00 42.38 252 ILE A C 1
ATOM 1994 O O . ILE A 1 252 ? -4.215 31.380 9.861 1.00 42.38 252 ILE A O 1
ATOM 1998 N N . ARG A 1 253 ? -4.858 29.802 11.296 1.00 41.41 253 ARG A N 1
ATOM 1999 C CA . ARG A 1 253 ? -6.302 29.955 11.011 1.00 41.41 253 ARG A CA 1
ATOM 2000 C C . ARG A 1 253 ? -7.077 30.834 12.001 1.00 41.41 253 ARG A C 1
ATOM 2002 O O . ARG A 1 253 ? -8.284 30.982 11.835 1.00 41.41 253 ARG A O 1
ATOM 2009 N N . GLY A 1 254 ? -6.409 31.434 12.988 1.00 38.56 254 GLY A N 1
ATOM 2010 C CA . GLY A 1 254 ? -7.047 32.293 13.997 1.00 38.56 254 GLY A CA 1
ATOM 2011 C C . GLY A 1 254 ? -7.219 33.767 13.612 1.00 38.56 254 GLY A C 1
ATOM 2012 O O . GLY A 1 254 ? -7.967 34.475 14.278 1.00 38.56 254 GLY A O 1
ATOM 2013 N N . SER A 1 255 ? -6.580 34.236 12.538 1.00 42.59 255 SER A N 1
ATOM 2014 C CA . SER A 1 255 ? -6.523 35.670 12.229 1.00 42.59 255 SER A CA 1
ATOM 2015 C C . SER A 1 255 ? -6.692 35.903 10.735 1.00 42.59 255 SER A C 1
ATOM 2017 O O . SER A 1 255 ? -5.708 35.885 10.009 1.00 42.59 255 SER A O 1
ATOM 2019 N N . ASN A 1 256 ? -7.939 36.039 10.276 1.00 34.16 256 ASN A N 1
ATOM 2020 C CA . ASN A 1 256 ? -8.364 36.925 9.176 1.00 34.16 256 ASN A CA 1
ATOM 2021 C C . ASN A 1 256 ? -9.835 36.646 8.836 1.00 34.16 256 ASN A C 1
ATOM 2023 O O . ASN A 1 256 ? -10.169 35.977 7.862 1.00 34.16 256 ASN A O 1
ATOM 2027 N N . SER A 1 257 ? -10.721 37.176 9.677 1.00 38.62 257 SER A N 1
ATOM 2028 C CA . SER A 1 257 ? -12.121 37.416 9.335 1.00 38.62 257 SER A CA 1
ATOM 2029 C C . SER A 1 257 ? -12.301 38.920 9.162 1.00 38.62 257 SER A C 1
ATOM 2031 O O . SER A 1 257 ? -12.663 39.611 10.113 1.00 38.62 257 SER A O 1
ATOM 2033 N N . SER A 1 258 ? -12.061 39.426 7.957 1.00 40.09 258 SER A N 1
ATOM 2034 C CA . SER A 1 258 ? -12.688 40.661 7.488 1.00 40.09 258 SER A CA 1
ATOM 2035 C C . SER A 1 258 ? -12.531 40.819 5.974 1.00 40.09 258 SER A C 1
ATOM 2037 O O . SER A 1 258 ? -11.435 40.726 5.434 1.00 40.09 258 SER A O 1
ATOM 2039 N N . LEU A 1 259 ? -13.669 41.130 5.344 1.00 38.00 259 LEU A N 1
ATOM 2040 C CA . LEU A 1 259 ? -13.827 41.844 4.072 1.00 38.00 259 LEU A CA 1
ATOM 2041 C C . LEU A 1 259 ? -13.533 41.062 2.778 1.00 38.00 259 LEU A C 1
ATOM 2043 O O . LEU A 1 259 ? -12.390 40.833 2.408 1.00 38.00 259 LEU A O 1
ATOM 2047 N N . LEU A 1 260 ? -14.593 40.782 2.009 1.00 31.45 260 LEU A N 1
ATOM 2048 C CA . LEU A 1 260 ? -14.925 41.584 0.819 1.00 31.45 260 LEU A CA 1
ATOM 2049 C C . LEU A 1 260 ? -16.235 41.093 0.174 1.00 31.45 260 LEU A C 1
ATOM 2051 O O . LEU A 1 260 ? -16.317 40.022 -0.420 1.00 31.45 260 LEU A O 1
ATOM 2055 N N . HIS A 1 261 ? -17.264 41.929 0.312 1.00 35.47 261 HIS A N 1
ATOM 2056 C CA . HIS A 1 261 ? -18.334 42.092 -0.668 1.00 35.47 261 HIS A CA 1
ATOM 2057 C C . HIS A 1 261 ? -17.743 42.771 -1.910 1.00 35.47 261 HIS A C 1
ATOM 2059 O O . HIS A 1 261 ? -16.987 43.725 -1.743 1.00 35.47 261 HIS A O 1
ATOM 2065 N N . CYS A 1 262 ? -18.128 42.329 -3.109 1.00 31.72 262 CYS A N 1
ATOM 2066 C CA . CYS A 1 262 ? -18.552 43.203 -4.208 1.00 31.72 262 CYS A CA 1
ATOM 2067 C C . CYS A 1 262 ? -19.036 42.369 -5.407 1.00 31.72 262 CYS A C 1
ATOM 2069 O O . CYS A 1 262 ? -18.319 41.483 -5.861 1.00 31.72 262 CYS A O 1
ATOM 2071 N N . SER A 1 263 ? -20.257 42.717 -5.830 1.00 40.66 263 SER A N 1
ATOM 2072 C CA . SER A 1 263 ? -20.826 42.786 -7.190 1.00 40.66 263 SER A CA 1
ATOM 2073 C C . SER A 1 263 ? -20.540 41.687 -8.210 1.00 40.66 263 SER A C 1
ATOM 2075 O O . SER A 1 263 ? -19.400 41.604 -8.711 1.00 40.66 263 SER A O 1
#

Secondary structure (DSSP, 8-state):
-EETTEESPGGG----S---HHHHHHHHHHHHHHTT--EEEEEEE--SSTT--TT--HHHHHHHHHHHHT-TTEEEEEEETTEEEEEEEEEEEESSGGGTT-S---GGGEEEEEEEEE--TTS-SEEEEEHHHHHHHHHPPTTEEE-GGGGGG-EEE-TT-SS------EEEEEEEPP-----------------------------------------------------------THHHHHHHHHHHHHTTSS--------